Protein AF-A0A4P2VXR6-F1 (afdb_monomer)

Sequence (231 aa):
MQKPDPIEDTVQTVEFKMYIENSIKPVLLNVKKKKTSADVKVVSFPNHFLGSLAFRKNFVNPDECNNVKNTARLYKVNSSSGSRTGIKLMVRNANLRIDLNSYIKFADQDFEVDVKKFISKKLGISEFQIKYDNNFKLTDANIDITYKEQAISNLIDEKHEFDESLHDFKNIIMNTKGYTSVQNKFKDLVCDLYSGNAKLTMEFKGRYNEDDKDFIALVNFDNIKSINESN

Radius of gyration: 23.34 Å; Cα contacts (8 Å, |Δi|>4): 435; chains: 1; bounding box: 57×39×84 Å

Structure (mmCIF, N/CA/C/O backbone):
data_AF-A0A4P2VXR6-F1
#
_entry.id   AF-A0A4P2VXR6-F1
#
loop_
_atom_site.group_PDB
_atom_site.id
_atom_site.type_symbol
_atom_site.label_atom_id
_atom_site.label_alt_id
_atom_site.label_comp_id
_atom_site.label_asym_id
_atom_site.label_entity_id
_atom_site.label_seq_id
_atom_site.pdbx_PDB_ins_code
_atom_site.Cartn_x
_atom_site.Cartn_y
_atom_site.Cartn_z
_atom_site.occupancy
_atom_site.B_iso_or_equiv
_atom_site.auth_seq_id
_atom_site.auth_comp_id
_atom_site.auth_asym_id
_atom_site.auth_atom_id
_atom_site.pdbx_PDB_model_num
ATOM 1 N N . MET A 1 1 ? -36.165 -2.673 50.717 1.00 44.88 1 MET A N 1
ATOM 2 C CA . MET A 1 1 ? -35.076 -3.067 49.798 1.00 44.88 1 MET A CA 1
ATOM 3 C C . MET A 1 1 ? -35.323 -2.388 48.460 1.00 44.88 1 MET A C 1
ATOM 5 O O . MET A 1 1 ? -36.323 -2.691 47.823 1.00 44.88 1 MET A O 1
ATOM 9 N N . GLN A 1 2 ? -34.489 -1.413 48.087 1.00 44.91 2 GLN A N 1
ATOM 10 C CA . GLN A 1 2 ? -34.497 -0.817 46.746 1.00 44.91 2 GLN A CA 1
ATOM 11 C C . GLN A 1 2 ? -34.084 -1.898 45.739 1.00 44.91 2 GLN A C 1
ATOM 13 O O . GLN A 1 2 ? -33.098 -2.599 45.969 1.00 44.91 2 GLN A O 1
ATOM 18 N N . LYS A 1 3 ? -34.854 -2.067 44.656 1.00 42.03 3 LYS A N 1
ATOM 19 C CA . LYS A 1 3 ? -34.422 -2.883 43.514 1.00 42.03 3 LYS A CA 1
ATOM 20 C C . LYS A 1 3 ? -33.121 -2.278 42.965 1.00 42.03 3 LYS A C 1
ATOM 22 O O . LYS A 1 3 ? -33.047 -1.053 42.894 1.00 42.03 3 LYS A O 1
ATOM 27 N N . PRO A 1 4 ? -32.113 -3.084 42.595 1.00 45.28 4 PRO A N 1
ATOM 28 C CA . PRO A 1 4 ? -30.967 -2.556 41.870 1.00 45.28 4 PRO A CA 1
ATOM 29 C C . PRO A 1 4 ? -31.460 -1.916 40.567 1.00 45.28 4 PRO A C 1
ATOM 31 O O . PRO A 1 4 ? -32.299 -2.501 39.877 1.00 45.28 4 PRO A O 1
ATOM 34 N N . ASP A 1 5 ? -30.969 -0.710 40.272 1.00 49.12 5 ASP A N 1
ATOM 35 C CA . ASP A 1 5 ? -31.262 -0.010 39.021 1.00 49.12 5 ASP A CA 1
ATOM 36 C C . ASP A 1 5 ? -30.962 -0.923 37.821 1.00 49.12 5 ASP A C 1
ATOM 38 O O . ASP A 1 5 ? -29.971 -1.669 37.855 1.00 49.12 5 ASP A O 1
ATOM 42 N N . PRO A 1 6 ? -31.785 -0.884 36.757 1.00 49.00 6 PRO A N 1
ATOM 43 C CA . PRO A 1 6 ? -31.510 -1.659 35.565 1.00 49.00 6 PRO A CA 1
ATOM 44 C C . PRO A 1 6 ? -30.172 -1.199 34.986 1.00 49.00 6 PRO A C 1
ATOM 46 O O . PRO A 1 6 ? -29.958 -0.018 34.721 1.00 49.00 6 PRO A O 1
ATOM 49 N N . ILE A 1 7 ? -29.252 -2.145 34.816 1.00 52.38 7 ILE A N 1
ATOM 50 C CA . ILE A 1 7 ? -28.005 -1.916 34.095 1.00 52.38 7 ILE A CA 1
ATOM 51 C C . ILE A 1 7 ? -28.410 -1.650 32.644 1.00 52.38 7 ILE A C 1
ATOM 53 O O . ILE A 1 7 ? -28.822 -2.573 31.945 1.00 52.38 7 ILE A O 1
ATOM 57 N N . GLU A 1 8 ? -28.341 -0.396 32.199 1.00 51.31 8 GLU A N 1
ATOM 58 C CA . GLU A 1 8 ? -28.482 -0.070 30.780 1.00 51.31 8 GLU A CA 1
ATOM 59 C C . GLU A 1 8 ? -27.257 -0.601 30.028 1.00 51.31 8 GLU A C 1
ATOM 61 O O . GLU A 1 8 ? -26.272 0.104 29.807 1.00 51.31 8 GLU A O 1
ATOM 66 N N . ASP A 1 9 ? -27.328 -1.872 29.634 1.00 55.97 9 ASP A N 1
ATOM 67 C CA . ASP A 1 9 ? -26.501 -2.460 28.585 1.00 55.97 9 ASP A CA 1
ATOM 68 C C . ASP A 1 9 ? -26.897 -1.800 27.253 1.00 55.97 9 ASP A C 1
ATOM 70 O O . ASP A 1 9 ? -27.644 -2.348 26.442 1.00 55.97 9 ASP A O 1
ATOM 74 N N . THR A 1 10 ? -26.429 -0.574 27.034 1.00 68.62 10 THR A N 1
ATOM 75 C CA . THR A 1 10 ? -26.642 0.145 25.778 1.00 68.62 10 THR A CA 1
ATOM 76 C C . THR A 1 10 ? -25.516 -0.197 24.810 1.00 68.62 10 THR A C 1
ATOM 78 O O . THR A 1 10 ? -24.336 0.079 25.051 1.00 68.62 10 THR A O 1
ATOM 81 N N . VAL A 1 11 ? -25.886 -0.840 23.702 1.00 76.94 11 VAL A N 1
ATOM 82 C CA . VAL A 1 11 ? -25.001 -1.050 22.554 1.00 76.94 11 VAL A CA 1
ATOM 83 C C . VAL A 1 11 ? -25.199 0.118 21.600 1.00 76.94 11 VAL A C 1
ATOM 85 O O . VAL A 1 11 ? -26.311 0.362 21.137 1.00 76.94 11 VAL A O 1
ATOM 88 N N . GLN A 1 12 ? -24.119 0.834 21.301 1.00 84.19 12 GLN A N 1
ATOM 89 C CA . GLN A 1 12 ? -24.124 1.940 20.352 1.00 84.19 12 GLN A CA 1
ATOM 90 C C . GLN A 1 12 ? -23.069 1.709 19.271 1.00 84.19 12 GLN A C 1
ATOM 92 O O . GLN A 1 12 ? -21.920 1.382 19.572 1.00 84.19 12 GLN A O 1
ATOM 97 N N . THR A 1 13 ? -23.440 1.940 18.012 1.00 84.06 13 THR A N 1
ATOM 98 C CA . THR A 1 13 ? -22.472 2.043 16.918 1.00 84.06 13 THR A CA 1
ATOM 99 C C . THR A 1 13 ? -21.892 3.453 16.884 1.00 84.06 13 THR A C 1
ATOM 101 O O . THR A 1 13 ? -22.622 4.446 16.904 1.00 84.06 13 THR A O 1
ATOM 104 N N . VAL A 1 14 ? -20.567 3.551 16.856 1.00 85.25 14 VAL A N 1
ATOM 105 C CA . VAL A 1 14 ? -19.829 4.809 16.844 1.00 85.25 14 VAL A CA 1
ATOM 106 C C . VAL A 1 14 ? -18.891 4.852 15.646 1.00 85.25 14 VAL A C 1
ATOM 108 O O . VAL A 1 14 ? -18.136 3.917 15.396 1.00 85.25 14 VAL A O 1
ATOM 111 N N . GLU A 1 15 ? -18.899 5.982 14.948 1.00 85.94 15 GLU A N 1
ATOM 112 C CA . GLU A 1 15 ? -17.925 6.283 13.906 1.00 85.94 15 GLU A CA 1
ATOM 113 C C . GLU A 1 15 ? -16.591 6.714 14.523 1.00 85.94 15 GLU A C 1
ATOM 115 O O . GLU A 1 15 ? -16.509 7.720 15.233 1.00 85.94 15 GLU A O 1
ATOM 120 N N . PHE A 1 16 ? -15.540 5.958 14.222 1.00 82.25 16 PHE A N 1
ATOM 121 C CA . PHE A 1 16 ? -14.156 6.310 14.496 1.00 82.25 16 PHE A CA 1
ATOM 122 C C . PHE A 1 16 ? -13.495 6.751 13.193 1.00 82.25 16 PHE A C 1
ATOM 124 O O . PHE A 1 16 ? -13.266 5.960 12.275 1.00 82.25 16 PHE A O 1
ATOM 131 N N . LYS A 1 17 ? -13.202 8.045 13.088 1.00 72.38 17 LYS A N 1
ATOM 132 C CA . LYS A 1 17 ? -12.452 8.576 11.952 1.00 72.38 17 LYS A CA 1
ATOM 133 C C . LYS A 1 17 ? -10.977 8.300 12.197 1.00 72.38 17 LYS A C 1
ATOM 135 O O . LYS A 1 17 ? -10.347 8.998 12.988 1.00 72.38 17 LYS A O 1
ATOM 140 N N . MET A 1 18 ? -10.438 7.287 11.523 1.00 66.25 18 MET A N 1
ATOM 141 C CA . MET A 1 18 ? -8.989 7.167 11.407 1.00 66.25 18 MET A CA 1
ATOM 142 C C . MET A 1 18 ? -8.449 8.430 10.741 1.00 66.25 18 MET A C 1
ATOM 144 O O . MET A 1 18 ? -9.093 8.982 9.845 1.00 66.25 18 MET A O 1
ATOM 148 N N . TYR A 1 19 ? -7.258 8.865 11.145 1.00 58.19 19 TYR A N 1
ATOM 149 C CA . TYR A 1 19 ? -6.531 9.919 10.445 1.00 58.19 19 TYR A CA 1
ATOM 150 C C . TYR A 1 19 ? -5.935 9.357 9.141 1.00 58.19 19 TYR A C 1
ATOM 152 O O . TYR A 1 19 ? -4.725 9.278 8.964 1.00 58.19 19 TYR A O 1
ATOM 160 N N . ILE A 1 20 ? -6.805 8.883 8.249 1.00 57.72 20 ILE A N 1
ATOM 161 C CA . ILE A 1 20 ? -6.467 8.542 6.871 1.00 57.72 20 ILE A CA 1
ATOM 162 C C . ILE A 1 20 ? -6.821 9.785 6.074 1.00 57.72 20 ILE A C 1
ATOM 164 O O . ILE A 1 20 ? -8.001 10.085 5.871 1.00 57.72 20 ILE A O 1
ATOM 168 N N . GLU A 1 21 ? -5.793 10.531 5.681 1.00 50.72 21 GLU A N 1
ATOM 169 C CA . GLU A 1 21 ? -5.917 11.677 4.789 1.00 50.72 21 GLU A CA 1
ATOM 170 C C . GLU A 1 21 ? -6.708 11.199 3.552 1.00 50.72 21 GLU A C 1
ATOM 172 O O . GLU A 1 21 ? -6.212 10.397 2.764 1.00 50.72 21 GLU A O 1
ATOM 177 N N . ASN A 1 22 ? -7.971 11.630 3.423 1.00 52.56 22 ASN A N 1
ATOM 178 C CA . ASN A 1 22 ? -8.905 11.289 2.335 1.00 52.56 22 ASN A CA 1
ATOM 179 C C . ASN A 1 22 ? -9.650 9.933 2.393 1.00 52.56 22 ASN A C 1
ATOM 181 O O . ASN A 1 22 ? -10.148 9.478 1.359 1.00 52.56 22 ASN A O 1
ATOM 185 N N . SER A 1 23 ? -9.822 9.293 3.558 1.00 63.06 23 SER A N 1
ATOM 186 C CA . SER A 1 23 ? -10.852 8.239 3.661 1.00 63.06 23 SER A CA 1
ATOM 187 C C . SER A 1 23 ? -12.256 8.852 3.617 1.00 63.06 23 SER A C 1
ATOM 189 O O . SER A 1 23 ? -12.609 9.685 4.451 1.00 63.06 23 SER A O 1
ATOM 191 N N . ILE A 1 24 ? -13.082 8.406 2.667 1.00 64.75 24 ILE A N 1
ATOM 192 C CA . ILE A 1 24 ? -14.471 8.876 2.506 1.00 64.75 24 ILE A CA 1
ATOM 193 C C . ILE A 1 24 ? -15.391 8.253 3.578 1.00 64.75 24 ILE A C 1
ATOM 195 O O . ILE A 1 24 ? -16.460 8.786 3.869 1.00 64.75 24 ILE A O 1
ATOM 199 N N . LYS A 1 25 ? -14.979 7.136 4.197 1.00 74.75 25 LYS A N 1
ATOM 200 C CA . LYS A 1 25 ? -15.762 6.401 5.205 1.00 74.75 25 LYS A CA 1
ATOM 201 C C . LYS A 1 25 ? -14.993 6.263 6.530 1.00 74.75 25 LYS A C 1
ATOM 203 O O . LYS A 1 25 ? -13.769 6.129 6.501 1.00 74.75 25 LYS A O 1
ATOM 208 N N . PRO A 1 26 ? -15.668 6.290 7.692 1.00 80.75 26 PRO A N 1
ATOM 209 C CA . PRO A 1 26 ? -15.040 6.012 8.982 1.00 80.75 26 PRO A CA 1
ATOM 210 C C . PRO A 1 26 ? -14.884 4.502 9.225 1.00 80.75 26 PRO A C 1
ATOM 212 O O . PRO A 1 26 ? -15.502 3.678 8.549 1.00 80.75 26 PRO A O 1
ATOM 215 N N . VAL A 1 27 ? -14.098 4.141 10.239 1.00 84.31 27 VAL A N 1
ATOM 216 C CA . VAL A 1 27 ? -14.199 2.824 10.882 1.00 84.31 27 VAL A CA 1
ATOM 217 C C . VAL A 1 27 ? -15.464 2.815 11.734 1.00 84.31 27 VAL A C 1
ATOM 219 O O . VAL A 1 27 ? -15.727 3.767 12.471 1.00 84.31 27 VAL A O 1
ATOM 222 N N . LEU A 1 28 ? -16.241 1.738 11.662 1.00 86.94 28 LEU A N 1
ATOM 223 C CA . LEU A 1 28 ? -17.409 1.557 12.517 1.00 86.94 28 LEU A CA 1
ATOM 224 C C . LEU A 1 28 ? -17.045 0.678 13.707 1.00 86.94 28 LEU A C 1
ATOM 226 O O . LEU A 1 28 ? -16.531 -0.429 13.544 1.00 86.94 28 LEU A O 1
ATOM 230 N N . LEU A 1 29 ? -17.334 1.177 14.905 1.00 88.56 29 LEU A N 1
ATOM 231 C CA . LEU A 1 29 ? -17.131 0.476 16.165 1.00 88.56 29 LEU A CA 1
ATOM 232 C C . LEU A 1 29 ? -18.483 0.174 16.801 1.00 88.56 29 LEU A C 1
ATOM 234 O O . LEU A 1 29 ? -19.342 1.048 16.861 1.00 88.56 29 LEU A O 1
ATOM 238 N N . ASN A 1 30 ? -18.650 -1.022 17.350 1.00 89.88 30 ASN A N 1
ATOM 239 C CA . ASN A 1 30 ? -19.713 -1.306 18.303 1.00 89.88 30 ASN A CA 1
ATOM 240 C C . ASN A 1 30 ? -19.158 -1.151 19.711 1.00 89.88 30 ASN A C 1
ATOM 242 O O . ASN A 1 30 ? -18.150 -1.762 20.064 1.00 89.88 30 ASN A O 1
ATOM 246 N N . VAL A 1 31 ? -19.836 -0.333 20.507 1.00 91.25 31 VAL A N 1
ATOM 247 C CA . VAL A 1 31 ? -19.456 -0.010 21.876 1.00 91.25 31 VAL A CA 1
ATOM 248 C C . VAL A 1 31 ? -20.581 -0.464 22.790 1.00 91.25 31 VAL A C 1
ATOM 250 O O . VAL A 1 31 ? -21.687 0.072 22.737 1.00 91.25 31 VAL A O 1
ATOM 253 N N .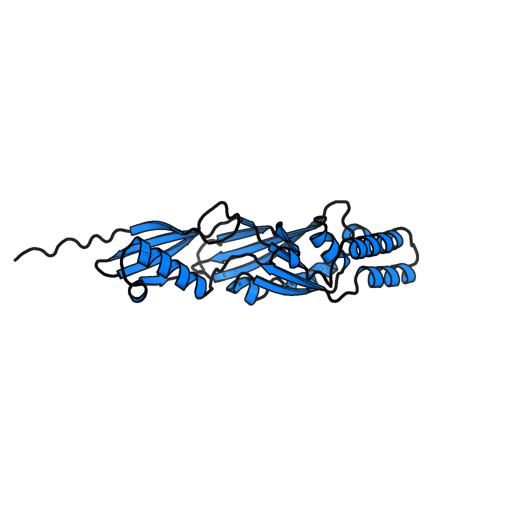 LYS A 1 32 ? -20.304 -1.462 23.629 1.00 92.50 32 LYS A N 1
ATOM 254 C CA . LYS A 1 32 ? -21.207 -1.890 24.696 1.00 92.50 32 LYS A CA 1
ATOM 255 C C . LYS A 1 32 ? -20.790 -1.189 25.981 1.00 92.50 32 LYS A C 1
ATOM 257 O O . LYS A 1 32 ? -19.787 -1.564 26.593 1.00 92.50 32 LYS A O 1
ATOM 262 N N . LYS A 1 33 ? -21.541 -0.162 26.382 1.00 88.50 33 LYS A N 1
ATOM 263 C CA . LYS A 1 33 ? -21.288 0.548 27.639 1.00 88.50 33 LYS A CA 1
ATOM 264 C C . LYS A 1 33 ? -21.796 -0.289 28.815 1.00 88.50 33 LYS A C 1
ATOM 266 O O . LYS A 1 33 ? -22.887 -0.843 28.766 1.00 88.50 33 LYS A O 1
ATOM 271 N N . LYS A 1 34 ? -20.996 -0.350 29.876 1.00 88.50 34 LYS A N 1
ATOM 272 C CA . LYS A 1 34 ? -21.341 -0.904 31.191 1.00 88.50 34 LYS A CA 1
ATOM 273 C C . LYS A 1 34 ? -21.236 0.209 32.235 1.00 88.50 34 LYS A C 1
ATOM 275 O O . LYS A 1 34 ? -20.764 1.307 31.947 1.00 88.50 34 LYS A O 1
ATOM 280 N N . LYS A 1 35 ? -21.611 -0.084 33.483 1.00 83.75 35 LYS A N 1
ATOM 281 C CA . LYS A 1 35 ? -21.612 0.899 34.583 1.00 83.75 35 LYS A CA 1
ATOM 282 C C . LYS A 1 35 ? -20.275 1.640 34.762 1.00 83.75 35 LYS A C 1
ATOM 284 O O . LYS A 1 35 ? -20.278 2.832 35.038 1.00 83.75 35 LYS A O 1
ATOM 289 N N . THR A 1 36 ? -19.148 0.943 34.613 1.00 87.06 36 THR A N 1
ATOM 290 C CA . THR A 1 36 ? -17.792 1.493 34.835 1.00 87.06 36 THR A CA 1
ATOM 291 C C . THR A 1 36 ? -16.782 1.065 33.770 1.00 87.06 36 THR A C 1
ATOM 293 O O . THR A 1 36 ? -15.581 1.205 33.962 1.00 87.06 36 THR A O 1
ATOM 296 N N . SER A 1 37 ? -17.245 0.479 32.669 1.00 91.88 37 SER A N 1
ATOM 297 C CA . SER A 1 37 ? -16.383 -0.069 31.620 1.00 91.88 37 SER A CA 1
ATOM 298 C C . SER A 1 37 ? -17.082 -0.031 30.268 1.00 91.88 37 SER A C 1
ATOM 300 O O . SER A 1 37 ? -18.276 0.262 30.183 1.00 91.88 37 SER A O 1
ATOM 302 N N . ALA A 1 38 ? -16.339 -0.325 29.207 1.00 93.25 38 ALA A N 1
ATOM 303 C CA . ALA A 1 38 ? -16.904 -0.534 27.885 1.00 93.25 38 ALA A CA 1
ATOM 304 C C . ALA A 1 38 ? -16.191 -1.685 27.178 1.00 93.25 38 ALA A C 1
ATOM 306 O O . ALA A 1 38 ? -14.978 -1.846 27.319 1.00 93.25 38 ALA A O 1
ATOM 307 N N . ASP A 1 39 ? -16.948 -2.451 26.398 1.00 92.19 39 ASP A N 1
ATOM 308 C CA . ASP A 1 39 ? -16.383 -3.389 25.433 1.00 92.19 39 ASP A CA 1
ATOM 309 C C . ASP A 1 39 ? -16.507 -2.774 24.035 1.00 92.19 39 ASP A C 1
ATOM 311 O O . ASP A 1 39 ? -17.574 -2.278 23.662 1.00 92.19 39 ASP A O 1
ATOM 315 N N . VAL A 1 40 ? -15.419 -2.792 23.269 1.00 90.50 40 VAL A N 1
ATOM 316 C CA . VAL A 1 40 ? -15.336 -2.207 21.930 1.00 90.50 40 VAL A CA 1
ATOM 317 C C . VAL A 1 40 ? -14.941 -3.286 20.936 1.00 90.50 40 VAL A C 1
ATOM 319 O O . VAL A 1 40 ? -13.952 -3.987 21.137 1.00 90.50 40 VAL A O 1
ATOM 322 N N . LYS A 1 41 ? -15.699 -3.380 19.844 1.00 89.19 41 LYS A N 1
ATOM 323 C CA . LYS A 1 41 ? -15.415 -4.266 18.715 1.00 89.19 41 LYS A CA 1
ATOM 324 C C . LYS A 1 41 ? -15.459 -3.478 17.413 1.00 89.19 41 LYS A C 1
ATOM 326 O O . LYS A 1 41 ? -16.354 -2.655 17.219 1.00 89.19 41 LYS A O 1
ATOM 331 N N . VAL A 1 42 ? -14.534 -3.760 16.502 1.00 85.69 42 VAL A N 1
ATOM 332 C CA . VAL A 1 42 ? -14.610 -3.229 15.135 1.00 85.69 42 VAL A CA 1
ATOM 333 C C . VAL A 1 42 ? -15.686 -3.986 14.356 1.00 85.69 42 VAL A C 1
ATOM 335 O O . VAL A 1 42 ? -15.716 -5.214 14.347 1.00 85.69 42 VAL A O 1
ATOM 338 N N . VAL A 1 43 ? -16.592 -3.241 13.728 1.00 81.56 43 VAL A N 1
ATOM 339 C CA . VAL A 1 43 ? -17.666 -3.776 12.880 1.00 81.56 43 VAL A CA 1
ATOM 340 C C . VAL A 1 43 ? -17.222 -3.809 11.427 1.00 81.56 43 VAL A C 1
ATOM 342 O O . VAL A 1 43 ? -17.439 -4.795 10.731 1.00 81.56 43 VAL A O 1
ATOM 345 N N . SER A 1 44 ? -16.606 -2.722 10.965 1.00 79.69 44 SER A N 1
ATOM 346 C CA . SER A 1 44 ? -16.130 -2.610 9.592 1.00 79.69 44 SER A CA 1
ATOM 347 C C . SER A 1 44 ? -15.054 -1.542 9.460 1.00 79.69 44 SER A C 1
ATOM 349 O O . SER A 1 44 ? -15.122 -0.495 10.111 1.00 79.69 44 SER A O 1
ATOM 351 N N . PHE A 1 45 ? -14.124 -1.768 8.537 1.00 82.88 45 PHE A N 1
ATOM 352 C CA . PHE A 1 45 ? -13.172 -0.764 8.071 1.00 82.88 45 PHE A CA 1
ATOM 353 C C . PHE A 1 45 ? -13.700 -0.049 6.811 1.00 82.88 45 PHE A C 1
ATOM 355 O O . PHE A 1 45 ? -14.636 -0.534 6.164 1.00 82.88 45 PHE A O 1
ATOM 362 N N . PRO A 1 46 ? -13.112 1.096 6.424 1.00 83.50 46 PRO A N 1
ATOM 363 C CA . PRO A 1 46 ? -13.344 1.694 5.114 1.00 83.50 46 PRO A CA 1
ATOM 364 C C . PRO A 1 46 ? -12.944 0.727 3.997 1.00 83.50 46 PRO A C 1
ATOM 366 O O . PRO A 1 46 ? -11.857 0.156 4.019 1.00 83.50 46 PRO A O 1
ATOM 369 N N . ASN A 1 47 ? -13.814 0.556 3.002 1.00 86.31 47 ASN A N 1
ATOM 370 C CA . ASN A 1 47 ? -13.560 -0.349 1.880 1.00 86.31 47 ASN A CA 1
ATOM 371 C C . ASN A 1 47 ? -12.769 0.301 0.730 1.00 86.31 47 ASN A C 1
ATOM 373 O O . ASN A 1 47 ? -12.297 -0.407 -0.152 1.00 86.31 47 ASN A O 1
ATOM 377 N N . HIS A 1 48 ? -12.618 1.630 0.738 1.00 84.44 48 HIS A N 1
ATOM 378 C CA . HIS A 1 48 ? -11.805 2.383 -0.220 1.00 84.44 48 HIS A CA 1
ATOM 379 C C . HIS A 1 48 ? -11.100 3.546 0.472 1.00 84.44 48 HIS A C 1
ATOM 381 O O . HIS A 1 48 ? -11.733 4.284 1.232 1.00 84.44 48 HIS A O 1
ATOM 387 N N . PHE A 1 49 ? -9.811 3.719 0.196 1.00 81.31 49 PHE A N 1
ATOM 388 C CA . PHE A 1 49 ? -8.987 4.766 0.797 1.00 81.31 49 PHE A CA 1
ATOM 389 C C . PHE A 1 49 ? -7.779 5.090 -0.088 1.00 81.31 49 PHE A C 1
ATOM 391 O O . PHE A 1 49 ? -7.383 4.305 -0.955 1.00 81.31 49 PHE A O 1
ATOM 398 N N . LEU A 1 50 ? -7.218 6.283 0.114 1.00 83.31 50 LEU A N 1
ATOM 399 C CA . LEU A 1 50 ? -6.025 6.733 -0.593 1.00 83.31 50 LEU A CA 1
ATOM 400 C C . LEU A 1 50 ? -4.782 6.421 0.237 1.00 83.31 50 LEU A C 1
ATOM 402 O O . LEU A 1 50 ? -4.663 6.848 1.384 1.00 83.31 50 LEU A O 1
ATOM 406 N N . GLY A 1 51 ? -3.862 5.679 -0.367 1.00 85.31 51 GLY A N 1
ATOM 407 C CA . GLY A 1 51 ? -2.507 5.508 0.133 1.00 85.31 51 GLY A CA 1
ATOM 408 C C . GLY A 1 51 ? -1.574 6.586 -0.414 1.00 85.31 51 GLY A C 1
ATOM 409 O O . GLY A 1 51 ? -1.930 7.363 -1.305 1.00 85.31 51 GLY A O 1
ATOM 410 N N . SER A 1 52 ? -0.344 6.606 0.089 1.00 87.19 52 SER A N 1
ATOM 411 C CA . SER A 1 52 ? 0.725 7.454 -0.435 1.00 87.19 52 SER A CA 1
ATOM 412 C C . SER A 1 52 ? 1.917 6.642 -0.914 1.00 87.19 52 SER A C 1
ATOM 414 O O . SER A 1 52 ? 2.314 5.669 -0.266 1.00 87.19 52 SER A O 1
ATOM 416 N N . LEU A 1 53 ? 2.531 7.120 -1.991 1.00 87.31 53 LEU A N 1
ATOM 417 C CA . LEU A 1 53 ? 3.859 6.722 -2.437 1.00 87.31 53 LEU A CA 1
ATOM 418 C C . LEU A 1 53 ? 4.837 7.843 -2.115 1.00 87.31 53 LEU A C 1
ATOM 420 O O . LEU A 1 53 ? 4.588 9.000 -2.454 1.00 87.31 53 LEU A O 1
ATOM 424 N N . ALA A 1 54 ? 5.959 7.493 -1.497 1.00 86.75 54 ALA A N 1
ATOM 425 C CA . ALA A 1 54 ? 7.063 8.412 -1.295 1.00 86.75 54 ALA A CA 1
ATOM 426 C C . ALA A 1 54 ? 8.325 7.902 -1.994 1.00 86.75 54 ALA A C 1
ATOM 428 O O . ALA A 1 54 ? 8.748 6.753 -1.837 1.00 86.75 54 ALA A O 1
ATOM 429 N N . PHE A 1 55 ? 8.928 8.805 -2.766 1.00 84.31 55 PHE A N 1
ATOM 430 C CA . PHE A 1 55 ? 10.172 8.581 -3.490 1.00 84.31 55 PHE A CA 1
ATOM 431 C C . PHE A 1 55 ? 11.254 9.480 -2.897 1.00 84.31 55 PHE A C 1
ATOM 433 O O . PHE A 1 55 ? 11.052 10.681 -2.685 1.00 84.31 55 PHE A O 1
ATOM 440 N N . ARG A 1 56 ? 12.431 8.917 -2.623 1.00 74.50 56 ARG A N 1
ATOM 441 C CA . ARG A 1 56 ? 13.558 9.703 -2.110 1.00 74.50 56 ARG A CA 1
ATOM 442 C C . ARG A 1 56 ? 14.125 10.580 -3.231 1.00 74.50 56 ARG A C 1
ATOM 444 O O . ARG A 1 56 ? 14.565 10.062 -4.248 1.00 74.50 56 ARG A O 1
ATOM 451 N N . LYS A 1 57 ? 14.152 11.905 -3.030 1.00 63.09 57 LYS A N 1
ATOM 452 C CA . LYS A 1 57 ? 14.503 12.914 -4.057 1.00 63.09 57 LYS A CA 1
ATOM 453 C C . LYS A 1 57 ? 15.868 12.697 -4.729 1.00 63.09 57 LYS A C 1
ATOM 455 O O . LYS A 1 57 ? 16.013 12.980 -5.910 1.00 63.09 57 LYS A O 1
ATOM 460 N N . ASN A 1 58 ? 16.845 12.149 -4.005 1.00 65.19 58 ASN A N 1
ATOM 461 C CA . ASN A 1 58 ? 18.173 11.840 -4.558 1.00 65.19 58 ASN A CA 1
ATOM 462 C C . ASN A 1 58 ? 18.188 10.600 -5.470 1.00 65.19 58 ASN A C 1
ATOM 464 O O . ASN A 1 58 ? 19.243 10.228 -5.967 1.00 65.19 58 ASN A O 1
ATOM 468 N N . PHE A 1 59 ? 17.046 9.931 -5.629 1.00 69.00 59 PHE A N 1
ATOM 469 C CA . PHE A 1 59 ? 16.924 8.667 -6.344 1.00 69.00 59 PHE A CA 1
ATOM 470 C C . PHE A 1 59 ? 15.951 8.753 -7.529 1.00 69.00 59 PHE A C 1
ATOM 472 O O . PHE A 1 59 ? 16.040 7.924 -8.429 1.00 69.00 59 PHE A O 1
ATOM 479 N N . VAL A 1 60 ? 15.010 9.708 -7.531 1.00 83.38 60 VAL A N 1
ATOM 480 C CA . VAL A 1 60 ? 14.019 9.861 -8.608 1.00 83.38 60 VAL A CA 1
ATOM 481 C C . VAL A 1 60 ? 13.726 11.339 -8.849 1.00 83.38 60 VAL A C 1
ATOM 483 O O . VAL A 1 60 ? 1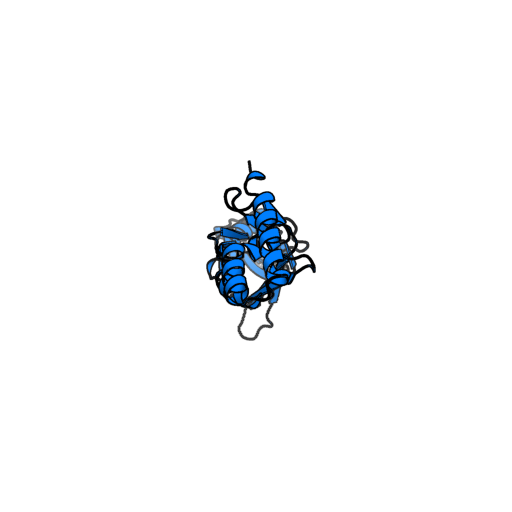3.276 12.043 -7.942 1.00 83.38 60 VAL A O 1
ATOM 486 N N . ASN A 1 61 ? 13.949 11.804 -10.078 1.00 85.56 61 ASN A N 1
ATOM 487 C CA . ASN A 1 61 ? 13.582 13.148 -10.527 1.00 85.56 61 ASN A CA 1
ATOM 488 C C . ASN A 1 61 ? 13.109 13.159 -12.002 1.00 85.56 61 ASN A C 1
ATOM 490 O O . ASN A 1 61 ? 13.305 12.171 -12.720 1.00 85.56 61 ASN A O 1
ATOM 494 N N . PRO A 1 62 ? 12.479 14.254 -12.478 1.00 86.56 62 PRO A N 1
ATOM 495 C CA . PRO A 1 62 ? 11.932 14.319 -13.835 1.00 86.56 62 PRO A CA 1
ATOM 496 C C . PRO A 1 62 ? 12.967 14.120 -14.950 1.00 86.56 62 PRO A C 1
ATOM 498 O O . PRO A 1 62 ? 12.675 13.435 -15.932 1.00 86.56 62 PRO A O 1
ATOM 501 N N . ASP A 1 63 ? 14.176 14.668 -14.806 1.00 89.06 63 ASP A N 1
ATOM 502 C CA . ASP A 1 63 ? 15.229 14.567 -15.825 1.00 89.06 63 ASP A CA 1
ATOM 503 C C . ASP A 1 63 ? 15.724 13.128 -15.972 1.00 89.06 63 ASP A C 1
ATOM 505 O O . ASP A 1 63 ? 15.868 12.610 -17.082 1.00 89.06 63 ASP A O 1
ATOM 509 N N . GLU A 1 64 ? 15.905 12.432 -14.851 1.00 88.38 64 GLU A N 1
ATOM 510 C CA . GLU A 1 64 ? 16.229 11.011 -14.841 1.00 88.38 64 GLU A CA 1
ATOM 511 C C . GLU A 1 64 ? 15.148 10.176 -15.521 1.00 88.38 64 GLU A C 1
ATOM 513 O O . GLU A 1 64 ? 15.472 9.302 -16.328 1.00 88.38 64 GLU A O 1
ATOM 518 N N . CYS A 1 65 ? 13.875 10.450 -15.243 1.00 90.81 65 CYS A N 1
ATOM 519 C CA . CYS A 1 65 ? 12.776 9.723 -15.869 1.00 90.81 65 CYS A CA 1
ATOM 520 C C . CYS A 1 65 ? 12.645 10.020 -17.368 1.00 90.81 65 CYS A C 1
ATOM 522 O O . CYS A 1 65 ? 12.361 9.113 -18.154 1.00 90.81 65 CYS A O 1
ATOM 524 N N . ASN A 1 66 ? 12.949 11.246 -17.798 1.00 91.94 66 ASN A N 1
ATOM 525 C CA . ASN A 1 66 ? 13.045 11.590 -19.215 1.00 91.94 66 ASN A CA 1
ATOM 526 C C . ASN A 1 66 ? 14.198 10.853 -19.909 1.00 91.94 66 ASN A C 1
ATOM 528 O O . ASN A 1 66 ? 14.015 10.332 -21.013 1.00 91.94 66 ASN A O 1
ATOM 532 N N . ASN A 1 67 ? 15.358 10.742 -19.259 1.00 91.81 67 ASN A N 1
ATOM 533 C CA . ASN A 1 67 ? 16.493 9.980 -19.783 1.00 91.81 67 ASN A CA 1
ATOM 534 C C . ASN A 1 67 ? 16.142 8.498 -19.955 1.00 91.81 67 ASN A C 1
ATOM 536 O O . ASN A 1 67 ? 16.376 7.931 -21.020 1.00 91.81 67 ASN A O 1
ATOM 540 N N . VAL A 1 68 ? 15.498 7.891 -18.955 1.00 93.00 68 VAL A N 1
ATOM 541 C CA . VAL A 1 68 ? 15.027 6.497 -19.024 1.00 93.00 68 VAL A CA 1
ATOM 542 C C . VAL A 1 68 ? 14.039 6.314 -20.174 1.00 93.00 68 VAL A C 1
ATOM 544 O O . VAL A 1 68 ? 14.178 5.379 -20.960 1.00 93.00 68 VAL A O 1
ATOM 547 N N . LYS A 1 69 ? 13.084 7.237 -20.337 1.00 92.75 69 LYS A N 1
ATOM 548 C CA . LYS A 1 69 ? 12.121 7.220 -21.446 1.00 92.75 69 LYS A CA 1
ATOM 549 C C . LYS A 1 69 ? 12.806 7.302 -22.812 1.00 92.75 69 LYS A C 1
ATOM 551 O O . LYS A 1 69 ? 12.419 6.584 -23.733 1.00 92.75 69 LYS A O 1
ATOM 556 N N . ASN A 1 70 ? 13.813 8.160 -22.960 1.00 92.06 70 ASN A N 1
ATOM 557 C CA . ASN A 1 70 ? 14.563 8.296 -24.208 1.00 92.06 70 ASN A CA 1
ATOM 558 C C . ASN A 1 70 ? 15.351 7.023 -24.534 1.00 92.06 70 ASN A C 1
ATOM 560 O O . ASN A 1 70 ? 15.282 6.544 -25.664 1.00 92.06 70 ASN A O 1
ATOM 564 N N . THR A 1 71 ? 16.003 6.419 -23.542 1.00 92.19 71 THR A N 1
ATOM 565 C CA . THR A 1 71 ? 16.674 5.124 -23.703 1.00 92.19 71 THR A CA 1
ATOM 566 C C . THR A 1 71 ? 15.675 4.017 -24.049 1.00 92.19 71 THR A C 1
ATOM 568 O O . THR A 1 71 ? 15.913 3.232 -24.962 1.00 92.19 71 THR A O 1
ATOM 571 N N . ALA A 1 72 ? 14.503 3.990 -23.411 1.00 92.00 72 ALA A N 1
ATOM 572 C CA . ALA A 1 72 ? 13.459 3.006 -23.694 1.00 92.00 72 ALA A CA 1
ATOM 573 C C . ALA A 1 72 ? 12.879 3.130 -25.113 1.00 92.00 72 ALA A C 1
ATOM 575 O O . ALA A 1 72 ? 12.511 2.127 -25.718 1.00 92.00 72 ALA A O 1
ATOM 576 N N . ARG A 1 73 ? 12.851 4.328 -25.711 1.00 91.06 73 ARG A N 1
ATOM 577 C CA . ARG A 1 73 ? 12.472 4.490 -27.129 1.00 91.06 73 ARG A CA 1
ATOM 578 C C . ARG A 1 73 ? 13.435 3.771 -28.072 1.00 91.06 73 ARG A C 1
ATOM 580 O O . ARG A 1 73 ? 12.985 3.231 -29.081 1.00 91.06 73 ARG A O 1
ATOM 587 N N . LEU A 1 74 ? 14.722 3.701 -27.720 1.00 89.25 74 LEU A N 1
ATOM 588 C CA . LEU A 1 74 ? 15.713 2.942 -28.487 1.00 89.25 74 LEU A CA 1
ATOM 589 C C . LEU A 1 74 ? 15.397 1.440 -28.487 1.00 89.25 74 LEU A C 1
ATOM 591 O O . LEU A 1 74 ? 15.726 0.752 -29.448 1.00 89.25 74 LEU A O 1
ATOM 595 N N . TYR A 1 75 ? 14.723 0.926 -27.457 1.00 86.19 75 TYR A N 1
ATOM 596 C CA . TYR A 1 75 ? 14.356 -0.487 -27.371 1.00 86.19 75 TYR A CA 1
ATOM 597 C C . TYR A 1 75 ? 13.368 -0.902 -28.474 1.00 86.19 75 TYR A C 1
ATOM 599 O O . TYR A 1 75 ? 13.523 -1.977 -29.047 1.00 86.19 75 TYR A O 1
ATOM 607 N N . LYS A 1 76 ? 12.393 -0.043 -28.820 1.00 78.62 76 LYS A N 1
ATOM 608 C CA . LYS A 1 76 ? 11.399 -0.332 -29.875 1.00 78.62 76 LYS A CA 1
ATOM 609 C C . LYS A 1 76 ? 11.973 -0.293 -31.289 1.00 78.62 76 LYS A C 1
ATOM 611 O O . LYS A 1 76 ? 11.485 -1.005 -32.159 1.00 78.62 76 LYS A O 1
ATOM 616 N N . VAL A 1 77 ? 12.958 0.571 -31.531 1.00 82.31 77 VAL A N 1
ATOM 617 C CA . VAL A 1 77 ? 13.526 0.781 -32.875 1.00 82.31 77 VAL A CA 1
ATOM 618 C C . VAL A 1 77 ? 14.697 -0.152 -33.180 1.00 82.31 77 VAL A C 1
ATOM 620 O O . VAL A 1 77 ? 15.044 -0.328 -34.344 1.00 82.31 77 VAL A O 1
ATOM 623 N N . ASN A 1 78 ? 15.301 -0.768 -32.161 1.00 76.12 78 ASN A N 1
ATOM 624 C CA . ASN A 1 78 ? 16.387 -1.725 -32.348 1.00 76.12 78 ASN A CA 1
ATOM 625 C C . ASN A 1 78 ? 15.853 -3.142 -32.583 1.00 76.12 78 ASN A C 1
ATOM 627 O O . ASN A 1 78 ? 15.154 -3.707 -31.748 1.00 76.12 78 ASN A O 1
ATOM 631 N N . SER A 1 79 ? 16.244 -3.748 -33.705 1.00 64.38 79 SER A N 1
ATOM 632 C CA . SER A 1 79 ? 15.855 -5.115 -34.083 1.00 64.38 79 SER A CA 1
ATOM 633 C C . SER A 1 79 ? 16.822 -6.196 -33.584 1.00 64.38 79 SER A C 1
ATOM 635 O O . SER A 1 79 ? 16.449 -7.364 -33.506 1.00 64.38 79 SER A O 1
ATOM 637 N N . SER A 1 80 ? 18.054 -5.827 -33.212 1.00 78.94 80 SER A N 1
ATOM 638 C CA . SER A 1 80 ? 19.061 -6.768 -32.705 1.00 78.94 80 SER A CA 1
ATOM 639 C C . SER A 1 80 ? 18.783 -7.165 -31.253 1.00 78.94 80 SER A C 1
ATOM 641 O O . SER A 1 80 ? 18.716 -6.310 -30.367 1.00 78.94 80 SER A O 1
ATOM 643 N N . SER A 1 81 ? 18.684 -8.472 -30.992 1.00 71.38 81 SER A N 1
ATOM 644 C CA . SER A 1 81 ? 18.417 -9.032 -29.660 1.00 71.38 81 SER A CA 1
ATOM 645 C C . SER A 1 81 ? 19.473 -8.634 -28.620 1.00 71.38 81 SER A C 1
ATOM 647 O O . SER A 1 81 ? 19.118 -8.226 -27.518 1.00 71.38 81 SER A O 1
ATOM 649 N N . GLY A 1 82 ? 20.763 -8.659 -28.976 1.00 72.50 82 GLY A N 1
ATOM 650 C CA . GLY A 1 82 ? 21.850 -8.248 -28.077 1.00 72.50 82 GLY A CA 1
ATOM 651 C C . GLY A 1 82 ? 21.795 -6.761 -27.704 1.00 72.50 82 GLY A C 1
ATOM 652 O O . GLY A 1 82 ? 22.009 -6.398 -26.547 1.00 72.50 82 GLY A O 1
ATOM 653 N N . SER A 1 83 ? 21.427 -5.903 -28.661 1.00 76.81 83 SER A N 1
ATOM 654 C CA . SER A 1 83 ? 21.215 -4.469 -28.419 1.00 76.81 83 SER A CA 1
ATOM 655 C C . SER A 1 83 ? 20.002 -4.226 -27.512 1.00 76.81 83 SER A C 1
ATOM 657 O O . SER A 1 83 ? 20.090 -3.447 -26.561 1.00 76.81 83 SER A O 1
ATOM 659 N N . ARG A 1 84 ? 18.899 -4.959 -27.726 1.00 83.69 84 ARG A N 1
ATOM 660 C CA . ARG A 1 84 ? 17.697 -4.885 -26.879 1.00 83.69 84 ARG A CA 1
ATOM 661 C C . ARG A 1 84 ? 17.981 -5.279 -25.430 1.00 83.69 84 ARG A C 1
ATOM 663 O O . ARG A 1 84 ? 17.516 -4.584 -24.530 1.00 83.69 84 ARG A O 1
ATOM 670 N N . THR A 1 85 ? 18.784 -6.316 -25.182 1.00 86.44 85 THR A N 1
ATOM 671 C CA . THR A 1 85 ? 19.191 -6.698 -23.816 1.00 86.44 85 THR A CA 1
ATOM 672 C C . THR A 1 85 ? 19.982 -5.588 -23.124 1.00 86.44 85 THR A C 1
ATOM 674 O O . THR A 1 85 ? 19.674 -5.237 -21.986 1.00 86.44 85 THR A O 1
ATOM 677 N N . GLY A 1 86 ? 20.958 -4.985 -23.812 1.00 86.44 86 GLY A N 1
ATOM 678 C CA . GLY A 1 86 ? 21.737 -3.870 -23.263 1.00 86.44 86 GLY A CA 1
ATOM 679 C C . GLY A 1 86 ? 20.868 -2.655 -22.926 1.00 86.44 86 GLY A C 1
ATOM 680 O O . GLY A 1 86 ? 20.971 -2.099 -21.834 1.00 86.44 86 GLY A O 1
ATOM 681 N N . ILE A 1 87 ? 19.947 -2.291 -23.821 1.00 88.69 87 ILE A N 1
ATOM 682 C CA . ILE A 1 87 ? 19.007 -1.184 -23.604 1.00 88.69 87 ILE A CA 1
ATOM 683 C C . ILE A 1 87 ? 18.059 -1.488 -22.437 1.00 88.69 87 ILE A C 1
ATOM 685 O O . ILE A 1 87 ? 17.854 -0.627 -21.585 1.00 88.69 87 ILE A O 1
ATOM 689 N N . LYS A 1 88 ? 17.526 -2.716 -22.347 1.00 90.88 88 LYS A N 1
ATOM 690 C CA . LYS A 1 88 ? 16.671 -3.155 -21.231 1.00 90.88 88 LYS A CA 1
ATOM 691 C C . LYS A 1 88 ? 17.383 -2.988 -19.889 1.00 90.88 88 LYS A C 1
ATOM 693 O O . LYS A 1 88 ? 16.804 -2.437 -18.958 1.00 90.88 88 LYS A O 1
ATOM 698 N N . LEU A 1 89 ? 18.654 -3.387 -19.807 1.00 89.38 89 LEU A N 1
ATOM 699 C CA . LEU A 1 89 ? 19.467 -3.201 -18.604 1.00 89.38 89 LEU A CA 1
ATOM 700 C C . LEU A 1 89 ? 19.665 -1.720 -18.262 1.00 89.38 89 LEU A C 1
ATOM 702 O O . LEU A 1 89 ? 19.521 -1.357 -17.101 1.00 89.38 89 LEU A O 1
ATOM 706 N N . MET A 1 90 ? 19.930 -0.854 -19.244 1.00 88.56 90 MET A N 1
ATOM 707 C CA . MET A 1 90 ? 20.075 0.593 -19.010 1.00 88.56 90 MET A CA 1
ATOM 708 C C . MET A 1 90 ? 18.773 1.264 -18.552 1.00 88.56 90 MET A C 1
ATOM 710 O O . MET A 1 90 ? 18.810 2.234 -17.798 1.00 88.56 90 MET A O 1
ATOM 714 N N . VAL A 1 91 ? 17.625 0.765 -19.017 1.00 90.12 91 VAL A N 1
ATOM 715 C CA . VAL A 1 91 ? 16.297 1.269 -18.638 1.00 90.12 91 VAL A CA 1
ATOM 716 C C . VAL A 1 91 ? 15.894 0.796 -17.245 1.00 90.12 91 VAL A C 1
ATOM 718 O O . VAL A 1 91 ? 15.255 1.551 -16.519 1.00 90.12 91 VAL A O 1
ATOM 721 N N . ARG A 1 92 ? 16.261 -0.433 -16.868 1.00 87.75 92 ARG A N 1
ATOM 722 C CA . ARG A 1 92 ? 15.797 -1.062 -15.627 1.00 87.75 92 ARG A CA 1
ATOM 723 C C . ARG A 1 92 ? 16.751 -0.866 -14.465 1.00 87.75 92 ARG A C 1
ATOM 725 O O . ARG A 1 92 ? 16.303 -0.409 -13.423 1.00 87.75 92 ARG A O 1
ATOM 732 N N . ASN A 1 93 ? 18.033 -1.176 -14.652 1.00 84.69 93 ASN A N 1
ATOM 733 C CA . ASN A 1 93 ? 18.993 -1.385 -13.573 1.00 84.69 93 ASN A CA 1
ATOM 734 C C . ASN A 1 93 ? 19.119 -0.165 -12.653 1.00 84.69 93 ASN A C 1
ATOM 736 O O . ASN A 1 93 ? 19.777 0.825 -12.982 1.00 84.69 93 ASN A O 1
ATOM 740 N N . ALA A 1 94 ? 18.500 -0.261 -11.482 1.00 80.94 94 ALA A N 1
ATOM 741 C CA . ALA A 1 94 ? 18.607 0.739 -10.442 1.00 80.94 94 ALA A CA 1
ATOM 742 C C . ALA A 1 94 ? 18.480 0.108 -9.056 1.00 80.94 94 ALA A C 1
ATOM 744 O O . ALA A 1 94 ? 18.176 -1.071 -8.909 1.00 80.94 94 ALA A O 1
ATOM 745 N N . ASN A 1 95 ? 18.733 0.916 -8.034 1.00 81.81 95 ASN A N 1
ATOM 746 C CA . ASN A 1 95 ? 18.485 0.556 -6.647 1.00 81.81 95 ASN A CA 1
ATOM 747 C C . ASN A 1 95 ? 17.666 1.679 -6.009 1.00 81.81 95 ASN A C 1
ATOM 749 O O . ASN A 1 95 ? 18.205 2.562 -5.339 1.00 81.81 95 ASN A O 1
ATOM 753 N N . LEU A 1 96 ? 16.372 1.709 -6.337 1.00 86.44 96 LEU A N 1
ATOM 754 C CA . LEU A 1 96 ? 15.470 2.794 -5.960 1.00 86.44 96 LEU A CA 1
ATOM 755 C C . LEU A 1 96 ? 14.553 2.330 -4.846 1.00 86.44 96 LEU A C 1
ATOM 757 O O . LEU A 1 96 ? 13.907 1.296 -4.949 1.00 86.44 96 LEU A O 1
ATOM 761 N N . ARG A 1 97 ? 14.474 3.111 -3.776 1.00 86.31 97 ARG A N 1
ATOM 762 C CA . ARG A 1 97 ? 13.595 2.811 -2.650 1.00 86.31 97 ARG A CA 1
ATOM 763 C C . ARG A 1 97 ? 12.238 3.472 -2.855 1.00 86.31 97 ARG A C 1
ATOM 765 O O . ARG A 1 97 ? 12.179 4.687 -3.049 1.00 86.31 97 ARG A O 1
ATOM 772 N N . ILE A 1 98 ? 11.180 2.674 -2.754 1.00 87.75 98 ILE A N 1
ATOM 773 C CA . ILE A 1 98 ? 9.793 3.140 -2.739 1.00 87.75 98 ILE A CA 1
ATOM 774 C C . ILE A 1 98 ? 9.245 2.901 -1.333 1.00 87.75 98 ILE A C 1
ATOM 776 O O . ILE A 1 98 ? 9.284 1.778 -0.824 1.00 87.75 98 ILE A O 1
ATOM 780 N N . ASP A 1 99 ? 8.756 3.966 -0.705 1.00 88.69 99 ASP A N 1
ATOM 781 C CA . ASP A 1 99 ? 8.051 3.898 0.570 1.00 88.69 99 ASP A CA 1
ATOM 782 C C . ASP A 1 99 ? 6.534 3.924 0.284 1.00 88.69 99 ASP A C 1
ATOM 784 O O . ASP A 1 99 ? 6.038 4.822 -0.400 1.00 88.69 99 ASP A O 1
ATOM 788 N N . LEU A 1 100 ? 5.798 2.924 0.777 1.00 89.06 100 LEU A N 1
ATOM 789 C CA . LEU A 1 100 ? 4.347 2.796 0.617 1.00 89.06 100 LEU A CA 1
ATOM 790 C C . LEU A 1 100 ? 3.682 2.996 1.972 1.00 89.06 100 LEU A C 1
ATOM 792 O O . LEU A 1 100 ? 4.105 2.400 2.963 1.00 89.06 100 LEU A O 1
ATOM 796 N N . ASN A 1 101 ? 2.600 3.766 2.001 1.00 89.06 101 ASN A N 1
ATOM 797 C CA . ASN A 1 101 ? 1.748 3.897 3.176 1.00 89.06 101 ASN A CA 1
ATOM 798 C C . ASN A 1 101 ? 0.282 3.741 2.762 1.00 89.06 101 ASN A C 1
ATOM 800 O O . ASN A 1 101 ? -0.252 4.585 2.048 1.00 89.06 101 ASN A O 1
ATOM 804 N N . SER A 1 102 ? -0.351 2.643 3.166 1.00 84.88 102 SER A N 1
ATOM 805 C CA . SER A 1 102 ? -1.787 2.411 3.005 1.00 84.88 102 SER A CA 1
ATOM 806 C C . SER A 1 102 ? -2.614 3.118 4.079 1.00 84.88 102 SER A C 1
ATOM 808 O O . SER A 1 102 ? -3.831 3.207 3.948 1.00 84.88 102 SER A O 1
ATOM 810 N N . TYR A 1 103 ? -1.963 3.593 5.147 1.00 80.38 103 TYR A N 1
ATOM 811 C CA . TYR A 1 103 ? -2.556 4.177 6.349 1.00 80.38 103 TYR A CA 1
ATOM 812 C C . TYR A 1 103 ? -3.495 3.245 7.129 1.00 80.38 103 TYR A C 1
ATOM 814 O O . TYR A 1 103 ? -4.031 3.654 8.162 1.00 80.38 103 TYR A O 1
ATOM 822 N N . ILE A 1 104 ? -3.679 1.992 6.691 1.00 77.06 104 ILE A N 1
ATOM 823 C CA . ILE A 1 104 ? -4.548 1.045 7.384 1.00 77.06 104 ILE A CA 1
ATOM 824 C C . ILE A 1 104 ? -3.768 0.114 8.289 1.00 77.06 104 ILE A C 1
ATOM 826 O O . ILE A 1 104 ? -2.892 -0.638 7.881 1.00 77.06 104 ILE A O 1
ATOM 830 N N . LYS A 1 105 ? -4.195 0.139 9.544 1.00 79.19 105 LYS A N 1
ATOM 831 C CA . LYS A 1 105 ? -3.619 -0.563 10.675 1.00 79.19 105 LYS A CA 1
ATOM 832 C C . LYS A 1 105 ? -4.600 -1.623 11.181 1.00 79.19 105 LYS A C 1
ATOM 834 O O . LYS A 1 105 ? -5.215 -1.458 12.228 1.00 79.19 105 LYS A O 1
ATOM 839 N N . PHE A 1 106 ? -4.793 -2.696 10.412 1.00 73.12 106 PHE A N 1
ATOM 840 C CA . PHE A 1 106 ? -5.796 -3.728 10.721 1.00 73.12 106 PHE A CA 1
ATOM 841 C C . PHE A 1 106 ? -5.543 -4.460 12.049 1.00 73.12 106 PHE A C 1
ATOM 843 O O . PHE A 1 106 ? -6.500 -4.864 12.705 1.00 73.12 106 PHE A O 1
ATOM 850 N N . ALA A 1 107 ? -4.276 -4.625 12.441 1.00 68.50 107 ALA A N 1
ATOM 851 C CA . ALA A 1 107 ? -3.853 -5.399 13.613 1.00 68.50 107 ALA A CA 1
ATOM 852 C C . ALA A 1 107 ? -2.745 -4.695 14.428 1.00 68.50 107 ALA A C 1
ATOM 854 O O . ALA A 1 107 ? -1.976 -5.340 15.138 1.00 68.50 107 ALA A O 1
ATOM 855 N N . ASP A 1 108 ? -2.631 -3.373 14.295 1.00 78.00 108 ASP A N 1
ATOM 856 C CA . ASP A 1 108 ? -1.594 -2.580 14.958 1.00 78.00 108 ASP A CA 1
ATOM 857 C C . ASP A 1 108 ? -1.983 -2.257 16.409 1.00 78.00 108 ASP A C 1
ATOM 859 O O . ASP A 1 108 ? -3.118 -1.858 16.679 1.00 78.00 108 ASP A O 1
ATOM 863 N N . GLN A 1 109 ? -1.041 -2.367 17.348 1.00 80.31 109 GLN A N 1
ATOM 864 C CA . GLN A 1 109 ? -1.301 -2.017 18.751 1.00 80.31 109 GLN A CA 1
ATOM 865 C C . GLN A 1 109 ? -1.621 -0.527 18.928 1.00 80.31 109 GLN A C 1
ATOM 867 O O . GLN A 1 109 ? -2.461 -0.182 19.760 1.00 80.31 109 GLN A O 1
ATOM 872 N N . ASP A 1 110 ? -1.027 0.359 18.121 1.00 81.81 110 ASP A N 1
ATOM 873 C CA . ASP A 1 110 ? -1.329 1.792 18.216 1.00 81.81 110 ASP A CA 1
ATOM 874 C C . ASP A 1 110 ? -2.782 2.080 17.817 1.00 81.81 110 ASP A C 1
ATOM 876 O O . ASP A 1 110 ? -3.410 2.973 18.380 1.00 81.81 110 ASP A O 1
ATOM 880 N N . PHE A 1 111 ? -3.356 1.292 16.900 1.00 84.44 111 PHE A N 1
ATOM 881 C CA . PHE A 1 111 ? -4.762 1.428 16.524 1.00 84.44 111 PHE A CA 1
ATOM 882 C C . PHE A 1 111 ? -5.700 1.105 17.695 1.00 84.44 111 PHE A C 1
ATOM 884 O O . PHE A 1 111 ? -6.652 1.846 17.941 1.00 84.44 111 PHE A O 1
ATOM 891 N N . GLU A 1 112 ? -5.411 0.051 18.466 1.00 87.88 112 GLU A N 1
ATOM 892 C CA . GLU A 1 112 ? -6.140 -0.240 19.707 1.00 87.88 112 GLU A CA 1
ATOM 893 C C . GLU A 1 112 ? -6.042 0.929 20.699 1.00 87.88 112 GLU A C 1
ATOM 895 O O . GLU A 1 112 ? -7.053 1.341 21.276 1.00 87.88 112 GLU A O 1
ATOM 900 N N . VAL A 1 113 ? -4.840 1.484 20.884 1.00 89.19 113 VAL A N 1
ATOM 901 C CA . VAL A 1 113 ? -4.607 2.627 21.778 1.00 89.19 113 VAL A CA 1
ATOM 902 C C . VAL A 1 113 ? -5.425 3.844 21.338 1.00 89.19 113 VAL A C 1
ATOM 904 O O . VAL A 1 113 ? -6.092 4.466 22.167 1.00 89.19 113 VAL A O 1
ATOM 907 N N . ASP A 1 114 ? -5.429 4.166 20.045 1.00 88.50 114 ASP A N 1
ATOM 908 C CA . ASP A 1 114 ? -6.171 5.305 19.498 1.00 88.50 114 ASP A CA 1
ATOM 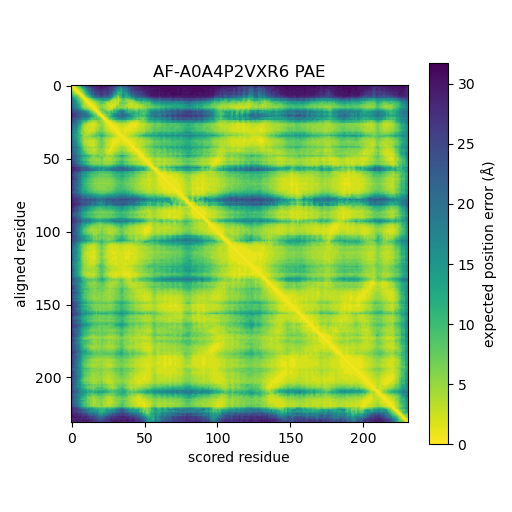909 C C . ASP A 1 114 ? -7.689 5.135 19.654 1.00 88.50 114 ASP A C 1
ATOM 911 O O . ASP A 1 114 ? -8.392 6.077 20.042 1.00 88.50 114 ASP A O 1
ATOM 915 N N . VAL A 1 115 ? -8.201 3.920 19.432 1.00 90.00 115 VAL A N 1
ATOM 916 C CA . VAL A 1 115 ? -9.614 3.598 19.665 1.00 90.00 115 VAL A CA 1
ATOM 917 C C . VAL A 1 115 ? -9.970 3.744 21.147 1.00 90.00 115 VAL A C 1
ATOM 919 O O . VAL A 1 115 ? -10.976 4.383 21.474 1.00 90.00 115 VAL A O 1
ATOM 922 N N . LYS A 1 116 ? -9.153 3.210 22.065 1.00 92.75 116 LYS A N 1
ATOM 923 C CA . LYS A 1 116 ? -9.401 3.324 23.513 1.00 92.75 116 LYS A CA 1
ATOM 924 C C . LYS A 1 116 ? -9.405 4.775 23.978 1.00 92.75 116 LYS A C 1
ATOM 926 O O . LYS A 1 116 ? -10.337 5.164 24.680 1.00 92.75 116 LYS A O 1
ATOM 931 N N . LYS A 1 117 ? -8.440 5.590 23.542 1.00 92.44 117 LYS A N 1
ATOM 932 C CA . LYS A 1 117 ? -8.395 7.039 23.817 1.00 92.44 117 LYS A CA 1
ATOM 933 C C . LYS A 1 117 ? -9.665 7.745 23.359 1.00 92.44 117 LYS A C 1
ATOM 935 O O . LYS A 1 117 ? -10.268 8.516 24.110 1.00 92.44 117 LYS A O 1
ATOM 940 N N . PHE A 1 118 ? -10.102 7.460 22.135 1.00 92.06 118 PHE A N 1
ATOM 941 C CA . PHE A 1 118 ? -11.315 8.043 21.574 1.00 92.06 118 PHE A CA 1
ATOM 942 C C . PHE A 1 118 ? -12.571 7.666 22.376 1.00 92.06 118 PHE A C 1
ATOM 944 O O . PHE A 1 118 ? -13.367 8.543 22.722 1.00 92.06 118 PHE A O 1
ATOM 951 N N . ILE A 1 119 ? -12.738 6.386 22.722 1.00 92.88 119 ILE A N 1
ATOM 952 C CA . ILE A 1 119 ? -13.898 5.910 23.490 1.00 92.88 119 ILE A CA 1
ATOM 953 C C . ILE A 1 119 ? -13.866 6.405 24.940 1.00 92.88 119 ILE A C 1
ATOM 955 O O . ILE A 1 119 ? -14.901 6.833 25.447 1.00 92.88 119 ILE A O 1
ATOM 959 N N . SER A 1 120 ? -12.694 6.423 25.577 1.00 93.50 120 SER A N 1
ATOM 960 C CA . SER A 1 120 ? -12.466 6.988 26.916 1.00 93.50 120 SER A CA 1
ATOM 961 C C . SER A 1 120 ? -12.973 8.424 26.993 1.00 93.50 120 SER A C 1
ATOM 963 O O . SER A 1 120 ? -13.853 8.737 27.800 1.00 93.50 120 SER A O 1
ATOM 965 N N . LYS A 1 121 ? -12.533 9.271 26.055 1.00 92.38 121 LYS A N 1
ATOM 966 C CA . LYS A 1 121 ? -12.988 10.660 25.950 1.00 92.38 121 LYS A CA 1
ATOM 967 C C . LYS A 1 121 ? -14.493 10.764 25.698 1.00 92.38 121 LYS A C 1
ATOM 969 O O . LYS A 1 121 ? -15.143 11.634 26.270 1.00 92.38 121 LYS A O 1
ATOM 974 N N . LYS A 1 122 ? -15.052 9.902 24.845 1.00 90.69 122 LYS A N 1
ATOM 975 C CA . LYS A 1 122 ? -16.476 9.938 24.482 1.00 90.69 122 LYS A CA 1
ATOM 976 C C . LYS A 1 122 ? -17.399 9.499 25.623 1.00 90.69 122 LYS A C 1
ATOM 978 O O . LYS A 1 122 ? -18.498 10.032 25.744 1.00 90.69 122 LYS A O 1
ATOM 983 N N . LEU A 1 123 ? -16.978 8.527 26.431 1.00 90.06 123 LEU A N 1
ATOM 984 C CA . LEU A 1 123 ? -17.793 7.940 27.499 1.00 90.06 123 LEU A CA 1
ATOM 985 C C . LEU A 1 123 ? -17.476 8.483 28.899 1.00 90.06 123 LEU A C 1
ATOM 987 O O . LEU A 1 123 ? -18.263 8.239 29.813 1.00 90.06 123 LEU A O 1
ATOM 991 N N . GLY A 1 124 ? -16.357 9.193 29.074 1.00 91.38 124 GLY A N 1
ATOM 992 C CA . GLY A 1 124 ? -15.912 9.704 30.373 1.00 91.38 124 GLY A CA 1
ATOM 993 C C . GLY A 1 124 ? -15.426 8.608 31.327 1.00 91.38 124 GLY A C 1
ATOM 994 O O . GLY A 1 124 ? -15.635 8.714 32.532 1.00 91.38 124 GLY A O 1
ATOM 995 N N . ILE A 1 125 ? -14.822 7.540 30.798 1.00 92.19 125 ILE A N 1
ATOM 996 C CA . ILE A 1 125 ? -14.289 6.402 31.571 1.00 92.19 125 ILE A CA 1
ATOM 997 C C . ILE A 1 125 ? -12.796 6.227 31.299 1.00 92.19 125 ILE A C 1
ATOM 999 O O . ILE A 1 125 ? -12.309 6.653 30.259 1.00 92.19 125 ILE A O 1
ATOM 1003 N N . SER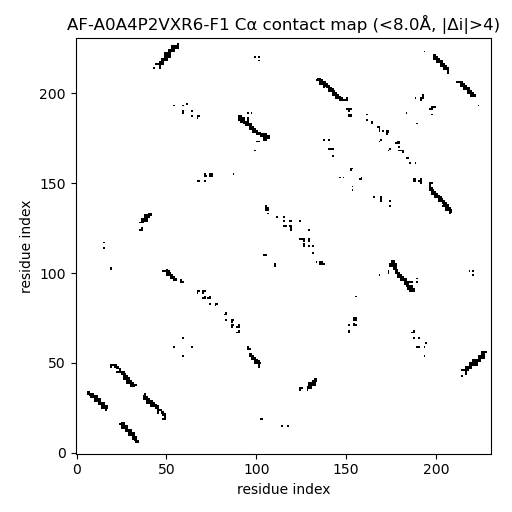 A 1 126 ? -12.067 5.578 32.207 1.00 93.38 126 SER A N 1
ATOM 1004 C CA . SER A 1 126 ? -10.627 5.354 32.031 1.00 93.38 126 SER A CA 1
ATOM 1005 C C . SER A 1 126 ? -10.328 4.407 30.859 1.00 93.38 126 SER A C 1
ATOM 1007 O O . SER A 1 126 ? -11.010 3.396 30.694 1.00 93.38 126 SER A O 1
ATOM 1009 N N . GLU A 1 127 ? -9.256 4.663 30.100 1.00 92.50 127 GLU A N 1
ATOM 1010 C CA . GLU A 1 127 ? -8.783 3.779 29.016 1.00 92.50 127 GLU A CA 1
ATOM 1011 C C . GLU A 1 127 ? -8.498 2.348 29.499 1.00 92.50 127 GLU A C 1
ATOM 1013 O O . GLU A 1 127 ? -8.738 1.387 28.771 1.00 92.50 127 GLU A O 1
ATOM 1018 N N . PHE A 1 128 ? -8.069 2.188 30.757 1.00 93.75 128 PHE A N 1
ATOM 1019 C CA . PHE A 1 128 ? -7.815 0.882 31.379 1.00 93.75 128 PHE A CA 1
ATOM 1020 C C . PHE A 1 128 ? -9.092 0.068 31.637 1.00 93.75 128 PHE A C 1
ATOM 1022 O O . PHE A 1 128 ? -9.028 -1.141 31.850 1.00 93.75 128 PHE A O 1
ATOM 1029 N N . GLN A 1 129 ? -10.258 0.717 31.623 1.00 94.31 129 GLN A N 1
ATOM 1030 C CA . GLN A 1 129 ? -11.567 0.081 31.794 1.00 94.31 129 GLN A CA 1
ATOM 1031 C C . GLN A 1 129 ? -12.217 -0.284 30.452 1.00 94.31 129 GLN A C 1
ATOM 1033 O O . GLN A 1 129 ? -13.347 -0.778 30.430 1.00 94.31 129 GLN A O 1
ATOM 1038 N N . ILE A 1 130 ? -11.524 -0.045 29.336 1.00 93.88 130 ILE A N 1
ATOM 1039 C CA . ILE A 1 130 ? -12.007 -0.345 27.992 1.00 93.88 130 ILE A CA 1
ATOM 1040 C C . ILE A 1 130 ? -11.352 -1.633 27.508 1.00 93.88 130 ILE A C 1
ATOM 1042 O O . ILE A 1 130 ? -10.132 -1.716 27.341 1.00 93.88 130 ILE A O 1
ATOM 1046 N N . LYS A 1 131 ? -12.181 -2.642 27.245 1.00 92.62 131 LYS A N 1
ATOM 1047 C CA . LYS A 1 131 ? -11.756 -3.867 26.568 1.00 92.62 131 LYS A CA 1
ATOM 1048 C C . LYS A 1 131 ? -11.929 -3.679 25.069 1.00 92.62 131 LYS A C 1
ATOM 1050 O O . LYS A 1 131 ? -13.002 -3.289 24.621 1.00 92.62 131 LYS A O 1
ATOM 1055 N N . TYR A 1 132 ? -10.875 -3.949 24.314 1.00 88.31 132 TYR A N 1
ATOM 1056 C CA . TYR A 1 132 ? -10.882 -3.884 22.860 1.00 88.31 132 TYR A CA 1
ATOM 1057 C C . TYR A 1 132 ? -10.683 -5.294 22.315 1.00 88.31 132 TYR A C 1
ATOM 1059 O O . TYR A 1 132 ? -9.716 -5.958 22.678 1.00 88.31 132 TYR A O 1
ATOM 1067 N N . ASP A 1 133 ? -11.627 -5.754 21.502 1.00 83.38 133 ASP A N 1
ATOM 1068 C CA . ASP A 1 133 ? -11.570 -7.060 20.856 1.00 83.38 133 ASP A CA 1
ATOM 1069 C C . ASP A 1 133 ? -11.487 -6.870 19.338 1.00 83.38 133 ASP A C 1
ATOM 1071 O O . ASP A 1 133 ? -12.447 -6.433 18.691 1.00 83.38 133 ASP A O 1
ATOM 1075 N N . ASN A 1 134 ? -10.320 -7.182 18.773 1.00 76.81 134 ASN A N 1
ATOM 1076 C CA . ASN A 1 134 ? -10.086 -7.154 17.337 1.00 76.81 134 ASN A CA 1
ATOM 1077 C C . ASN A 1 134 ? -9.504 -8.481 16.859 1.00 76.81 134 ASN A C 1
ATOM 1079 O O . ASN A 1 134 ? -8.295 -8.643 16.727 1.00 76.81 134 ASN A O 1
ATOM 1083 N N . ASN A 1 135 ? -10.403 -9.408 16.547 1.00 80.31 135 ASN A N 1
ATOM 1084 C CA . ASN A 1 135 ? -10.057 -10.693 15.941 1.00 80.31 135 ASN A CA 1
ATOM 1085 C C . ASN A 1 135 ? -9.891 -10.619 14.417 1.00 80.31 135 ASN A C 1
ATOM 1087 O O . ASN A 1 135 ? -9.828 -11.657 13.765 1.00 80.31 135 ASN A O 1
ATOM 1091 N N . PHE A 1 136 ? -9.854 -9.421 13.826 1.00 82.50 136 PHE A N 1
ATOM 1092 C CA . PHE A 1 136 ? -9.689 -9.290 12.385 1.00 82.50 136 PHE A CA 1
ATOM 1093 C C . PHE A 1 136 ? -8.326 -9.834 11.950 1.00 82.50 136 PHE A C 1
ATOM 1095 O O . PHE A 1 136 ? -7.282 -9.386 12.425 1.00 82.50 136 PHE A O 1
ATOM 1102 N N . LYS A 1 137 ? -8.336 -10.778 11.013 1.00 82.88 137 LYS A N 1
ATOM 1103 C CA . LYS A 1 137 ? -7.135 -11.346 10.403 1.00 82.88 137 LYS A CA 1
ATOM 1104 C C . LYS A 1 137 ? -7.124 -11.020 8.923 1.00 82.88 137 LYS A C 1
ATOM 1106 O O . LYS A 1 137 ? -8.097 -11.296 8.224 1.00 82.88 137 LYS A O 1
ATOM 1111 N N . LEU A 1 138 ? -6.004 -10.487 8.443 1.00 84.56 138 LEU A N 1
ATOM 1112 C CA . LEU A 1 138 ? -5.742 -10.423 7.012 1.00 84.56 138 LEU A CA 1
ATOM 1113 C C . LEU A 1 138 ? -5.453 -11.826 6.488 1.00 84.56 138 LEU A C 1
ATOM 1115 O O . LEU A 1 138 ? -4.640 -12.554 7.056 1.00 84.56 138 LEU A O 1
ATOM 1119 N N . THR A 1 139 ? -6.138 -12.191 5.417 1.00 84.06 139 THR A N 1
ATOM 1120 C CA . THR A 1 139 ? -6.031 -13.488 4.749 1.00 84.06 139 THR A CA 1
ATOM 1121 C C . THR A 1 139 ? -5.192 -13.385 3.488 1.00 84.06 139 THR A C 1
ATOM 1123 O O . THR A 1 139 ? -4.472 -14.325 3.166 1.00 84.06 139 THR A O 1
ATOM 1126 N N . ASP A 1 140 ? -5.264 -12.247 2.797 1.00 86.12 140 ASP A N 1
ATOM 1127 C CA . ASP A 1 140 ? -4.566 -12.022 1.539 1.00 86.12 140 ASP A CA 1
ATOM 1128 C C . ASP A 1 140 ? -4.351 -10.520 1.277 1.00 86.12 140 ASP A C 1
ATOM 1130 O O . ASP A 1 140 ? -5.075 -9.663 1.795 1.00 86.12 140 ASP A O 1
ATOM 1134 N N . ALA A 1 141 ? -3.354 -10.209 0.452 1.00 87.19 141 ALA A N 1
ATOM 1135 C CA . ALA A 1 141 ? -3.106 -8.880 -0.083 1.00 87.19 141 ALA A CA 1
ATOM 1136 C C . ALA A 1 141 ? -2.729 -8.994 -1.564 1.00 87.19 141 ALA A C 1
ATOM 1138 O O . ALA A 1 141 ? -1.710 -9.582 -1.929 1.00 87.19 141 ALA A O 1
ATOM 1139 N N . ASN A 1 142 ? -3.533 -8.394 -2.436 1.00 89.88 142 ASN A N 1
ATOM 1140 C CA . ASN A 1 142 ? -3.274 -8.352 -3.868 1.00 89.88 142 ASN A CA 1
ATOM 1141 C C . ASN A 1 142 ? -2.787 -6.980 -4.300 1.00 89.88 142 ASN A C 1
ATOM 1143 O O . ASN A 1 142 ? -3.130 -5.975 -3.694 1.00 89.88 142 ASN A O 1
ATOM 1147 N N . ILE A 1 143 ? -1.937 -6.953 -5.321 1.00 90.06 143 ILE A N 1
ATOM 1148 C CA . ILE A 1 143 ? -1.381 -5.728 -5.886 1.00 90.06 143 ILE A CA 1
ATOM 1149 C C . ILE A 1 143 ? -1.649 -5.775 -7.373 1.00 90.06 143 ILE A C 1
ATOM 1151 O O . ILE A 1 143 ? -1.453 -6.820 -7.990 1.00 90.06 143 ILE A O 1
ATOM 1155 N N . ASP A 1 144 ? -2.064 -4.640 -7.907 1.00 90.50 144 ASP A N 1
ATOM 1156 C CA . ASP A 1 144 ? -2.232 -4.426 -9.330 1.00 90.50 144 ASP A CA 1
ATOM 1157 C C . ASP A 1 144 ? -1.591 -3.099 -9.742 1.00 90.50 144 ASP A C 1
ATOM 1159 O O . ASP A 1 144 ? -1.508 -2.153 -8.947 1.00 90.50 144 ASP A O 1
ATOM 1163 N N . ILE A 1 145 ? -1.135 -3.038 -10.994 1.00 91.00 145 ILE A N 1
ATOM 1164 C CA . ILE A 1 145 ? -0.639 -1.809 -11.603 1.00 91.00 145 ILE A CA 1
ATOM 1165 C C . ILE A 1 145 ? -1.348 -1.568 -12.923 1.00 91.00 145 ILE A C 1
ATOM 1167 O O . ILE A 1 145 ? -1.183 -2.300 -13.899 1.00 91.00 145 ILE A O 1
ATOM 1171 N N . THR A 1 146 ? -2.056 -0.446 -12.983 1.00 92.06 146 THR A N 1
ATOM 1172 C CA . THR A 1 146 ? -2.660 0.030 -14.225 1.00 92.06 146 THR A CA 1
ATOM 1173 C C . THR A 1 146 ? -1.733 1.029 -14.904 1.00 92.06 146 THR A C 1
ATOM 1175 O O . THR A 1 146 ? -1.204 1.947 -14.276 1.00 92.06 146 THR A O 1
ATOM 1178 N N . TYR A 1 147 ? -1.522 0.853 -16.208 1.00 91.94 147 TYR A N 1
ATOM 1179 C CA . TYR A 1 147 ? -0.605 1.669 -17.005 1.00 91.94 147 TYR A CA 1
ATOM 1180 C C . TYR A 1 147 ? -1.381 2.527 -17.997 1.00 91.94 147 TYR A C 1
ATOM 1182 O O . TYR A 1 147 ? -2.247 2.029 -18.716 1.00 91.94 147 TYR A O 1
ATOM 1190 N N . LYS A 1 148 ? -1.023 3.808 -18.096 1.00 93.31 148 LYS A N 1
ATOM 1191 C CA . LYS A 1 148 ? -1.432 4.658 -19.218 1.00 93.31 148 LYS A CA 1
ATOM 1192 C C . LYS A 1 148 ? -0.672 4.248 -20.481 1.00 93.31 148 LYS A C 1
ATOM 1194 O O . LYS A 1 148 ? 0.405 3.657 -20.402 1.00 93.31 148 LYS A O 1
ATOM 1199 N N . GLU A 1 149 ? -1.196 4.606 -21.649 1.00 89.88 149 GLU A N 1
ATOM 1200 C CA . GLU A 1 149 ? -0.601 4.266 -22.951 1.00 89.88 149 GLU A CA 1
ATOM 1201 C C . GLU A 1 149 ? 0.863 4.729 -23.077 1.00 89.88 149 GLU A C 1
ATOM 1203 O O . GLU A 1 149 ? 1.717 4.004 -23.586 1.00 89.88 149 GLU A O 1
ATOM 1208 N N . GLN A 1 150 ? 1.184 5.901 -22.530 1.00 89.38 150 GLN A N 1
ATOM 1209 C CA . GLN A 1 150 ? 2.511 6.513 -22.598 1.00 89.38 150 GLN A CA 1
ATOM 1210 C C . GLN A 1 150 ? 3.534 6.000 -21.569 1.00 89.38 150 GLN A C 1
ATOM 1212 O O . GLN A 1 150 ? 4.624 6.575 -21.485 1.00 89.38 150 GLN A O 1
ATOM 1217 N N . ALA A 1 151 ? 3.193 4.991 -20.761 1.00 92.31 151 ALA A N 1
ATOM 1218 C CA . ALA A 1 151 ? 4.103 4.434 -19.765 1.00 92.31 151 ALA A CA 1
ATOM 1219 C C . ALA A 1 151 ? 5.391 3.899 -20.416 1.00 92.31 151 ALA A C 1
ATOM 1221 O O . ALA A 1 151 ? 5.353 3.237 -21.456 1.00 92.31 151 ALA A O 1
ATOM 1222 N N . ILE A 1 152 ? 6.538 4.164 -19.789 1.00 92.50 152 ILE A N 1
ATOM 1223 C CA . ILE A 1 152 ? 7.860 3.675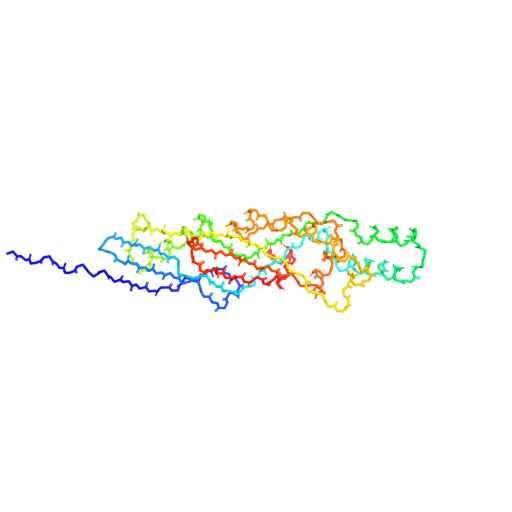 -20.205 1.00 92.50 152 ILE A CA 1
ATOM 1224 C C . ILE A 1 152 ? 7.847 2.147 -20.258 1.00 92.50 152 ILE A C 1
ATOM 1226 O O . ILE A 1 152 ? 8.369 1.554 -21.200 1.00 92.50 152 ILE A O 1
ATOM 1230 N N . SER A 1 153 ? 7.174 1.514 -19.301 1.00 91.81 153 SER A N 1
ATOM 1231 C CA . SER A 1 153 ? 7.020 0.063 -19.214 1.00 91.81 153 SER A CA 1
ATOM 1232 C C . SER A 1 153 ? 6.336 -0.550 -20.447 1.00 91.81 153 SER A C 1
ATOM 1234 O O . SER A 1 153 ? 6.631 -1.688 -20.805 1.00 91.81 153 SER A O 1
ATOM 1236 N N . ASN A 1 154 ? 5.480 0.202 -21.158 1.00 91.31 154 ASN A N 1
ATOM 1237 C CA . ASN A 1 154 ? 4.883 -0.235 -22.435 1.00 91.31 154 ASN A CA 1
ATOM 1238 C C . ASN A 1 154 ? 5.889 -0.212 -23.597 1.00 91.31 154 ASN A C 1
ATOM 1240 O O . ASN A 1 154 ? 5.601 -0.718 -24.683 1.00 91.31 154 ASN A O 1
ATOM 1244 N N . LEU A 1 155 ? 7.036 0.452 -23.426 1.00 89.00 155 LEU A N 1
ATOM 1245 C CA . LEU A 1 155 ? 8.081 0.486 -24.441 1.00 89.00 155 LEU A CA 1
ATOM 1246 C C . LEU A 1 155 ? 8.950 -0.765 -24.412 1.00 89.00 155 LEU A C 1
ATOM 1248 O O . LEU A 1 155 ? 9.365 -1.214 -25.477 1.00 89.00 155 LEU A O 1
ATOM 1252 N N . ILE A 1 156 ? 9.189 -1.308 -23.218 1.00 86.50 156 ILE A N 1
ATOM 1253 C CA . ILE A 1 156 ? 9.957 -2.541 -23.016 1.00 86.50 156 ILE A CA 1
ATOM 1254 C C . ILE A 1 156 ? 9.071 -3.785 -23.161 1.00 86.50 156 ILE A C 1
ATOM 1256 O O . ILE A 1 156 ? 9.553 -4.805 -23.637 1.00 86.50 156 ILE A O 1
ATOM 1260 N N . ASP A 1 157 ? 7.783 -3.672 -22.816 1.00 83.50 157 ASP A N 1
ATOM 1261 C CA . ASP A 1 157 ? 6.754 -4.712 -22.983 1.00 83.50 157 ASP A CA 1
ATOM 1262 C C . ASP A 1 157 ? 7.021 -6.022 -22.215 1.00 83.50 157 ASP A C 1
ATOM 1264 O O . ASP A 1 157 ? 6.596 -7.103 -22.602 1.00 83.50 157 ASP A O 1
ATOM 1268 N N . GLU A 1 158 ? 7.716 -5.926 -21.078 1.00 83.88 158 GLU A N 1
ATOM 1269 C CA . GLU A 1 158 ? 8.042 -7.071 -20.213 1.00 83.88 158 GLU A CA 1
ATOM 1270 C C . GLU A 1 158 ? 7.610 -6.801 -18.766 1.00 83.88 158 GLU A C 1
ATOM 1272 O O . GLU A 1 158 ? 8.414 -6.854 -17.835 1.00 83.88 158 GLU A O 1
ATOM 1277 N N . LYS A 1 159 ? 6.340 -6.416 -18.586 1.00 88.31 159 LYS A N 1
ATOM 1278 C CA . LYS A 1 159 ? 5.778 -5.984 -17.290 1.00 88.31 159 LYS A CA 1
ATOM 1279 C C . LYS A 1 159 ? 5.644 -7.106 -16.263 1.00 88.31 159 LYS A C 1
ATOM 1281 O O . LYS A 1 159 ? 5.669 -6.823 -15.076 1.00 88.31 159 LYS A O 1
ATOM 1286 N N . HIS A 1 160 ? 5.530 -8.354 -16.712 1.00 87.62 160 HIS A N 1
ATOM 1287 C CA . HIS A 1 160 ? 5.455 -9.526 -15.834 1.00 87.62 160 HIS A CA 1
ATOM 1288 C C . HIS A 1 160 ? 6.686 -9.646 -14.917 1.00 87.62 160 HIS A C 1
ATOM 1290 O O . HIS A 1 160 ? 6.593 -10.177 -13.819 1.00 87.62 160 HIS A O 1
ATOM 1296 N N . GLU A 1 161 ? 7.841 -9.100 -15.323 1.00 86.75 161 GLU A N 1
ATOM 1297 C CA . GLU A 1 161 ? 9.036 -9.057 -14.471 1.00 86.75 161 GLU A CA 1
ATOM 1298 C C . GLU A 1 161 ? 8.847 -8.173 -13.226 1.00 86.75 161 GLU A C 1
ATOM 1300 O O . GLU A 1 161 ? 9.564 -8.331 -12.237 1.00 86.75 161 GLU A O 1
ATOM 1305 N N . PHE A 1 162 ? 7.892 -7.237 -13.246 1.00 88.00 162 PHE A N 1
ATOM 1306 C CA . PHE A 1 162 ? 7.608 -6.397 -12.089 1.00 88.00 162 PHE A CA 1
ATOM 1307 C C . PHE A 1 162 ? 6.948 -7.180 -10.964 1.00 88.00 162 PHE A C 1
ATOM 1309 O O . PHE A 1 162 ? 7.223 -6.862 -9.812 1.00 88.00 162 PHE A O 1
ATOM 1316 N N . ASP A 1 163 ? 6.150 -8.208 -11.268 1.00 82.56 163 ASP A N 1
ATOM 1317 C CA . ASP A 1 163 ? 5.405 -8.988 -10.273 1.00 82.56 163 ASP A CA 1
ATOM 1318 C C . ASP A 1 163 ? 6.328 -9.551 -9.184 1.00 82.56 163 ASP A C 1
ATOM 1320 O O . ASP A 1 163 ? 5.988 -9.510 -8.000 1.00 82.56 163 ASP A O 1
ATOM 1324 N N . GLU A 1 164 ? 7.542 -9.971 -9.563 1.00 79.31 164 GLU A N 1
ATOM 1325 C CA . GLU A 1 164 ? 8.586 -10.390 -8.619 1.00 79.31 164 GLU A CA 1
ATOM 1326 C C . GLU A 1 164 ? 8.946 -9.275 -7.630 1.00 79.31 164 GLU A C 1
ATOM 1328 O O . GLU A 1 164 ? 9.033 -9.506 -6.429 1.00 79.31 164 GLU A O 1
ATOM 1333 N N . SER A 1 165 ? 9.124 -8.046 -8.120 1.00 79.69 165 SER A N 1
ATOM 1334 C CA . SER A 1 165 ? 9.454 -6.896 -7.275 1.00 79.69 165 SER A CA 1
ATOM 1335 C C . SER A 1 165 ? 8.255 -6.373 -6.485 1.00 79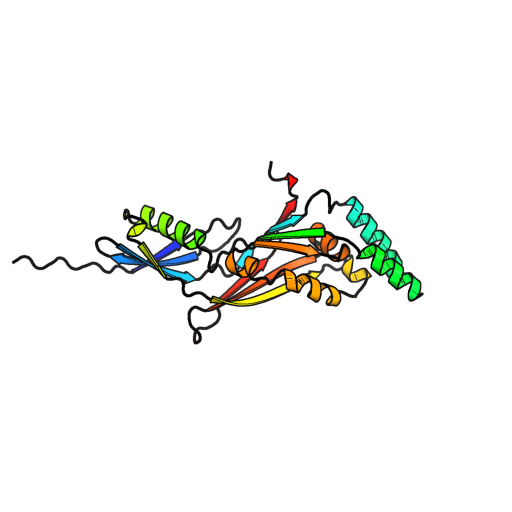.69 165 SER A C 1
ATOM 1337 O O . SER A 1 165 ? 8.449 -5.737 -5.451 1.00 79.69 165 SER A O 1
ATOM 1339 N N . LEU A 1 166 ? 7.029 -6.609 -6.956 1.00 82.44 166 LEU A N 1
ATOM 1340 C CA . LEU A 1 166 ? 5.805 -6.240 -6.246 1.00 82.44 166 LEU A CA 1
ATOM 1341 C C . LEU A 1 166 ? 5.487 -7.213 -5.110 1.00 82.44 166 LEU A C 1
ATOM 1343 O O . LEU A 1 166 ? 4.809 -6.821 -4.161 1.00 82.44 166 LEU A O 1
ATOM 1347 N N . HIS A 1 167 ? 5.990 -8.451 -5.158 1.00 83.12 167 HIS A N 1
ATOM 1348 C CA . HIS A 1 167 ? 5.822 -9.409 -4.065 1.00 83.12 167 HIS A CA 1
ATOM 1349 C C . HIS A 1 167 ? 6.337 -8.847 -2.733 1.00 83.12 167 HIS A C 1
ATOM 1351 O O . HIS A 1 167 ? 5.668 -8.968 -1.707 1.00 83.12 167 HIS A O 1
ATOM 1357 N N . ASP A 1 168 ? 7.455 -8.122 -2.768 1.00 84.81 168 ASP A N 1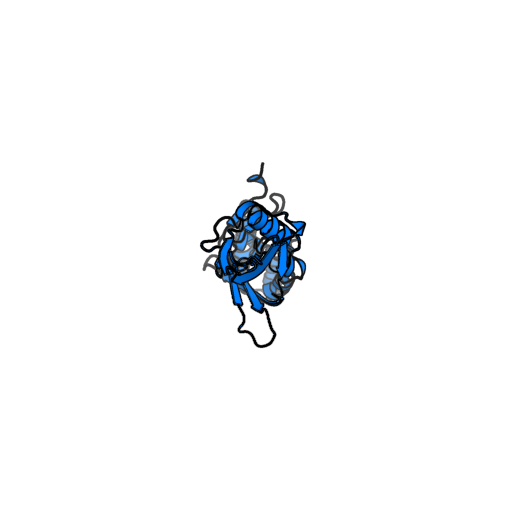
ATOM 1358 C CA . ASP A 1 168 ? 8.051 -7.505 -1.586 1.00 84.81 168 ASP A CA 1
ATOM 1359 C C . ASP A 1 168 ? 7.154 -6.443 -0.941 1.00 84.81 168 ASP A C 1
ATOM 1361 O O . ASP A 1 168 ? 7.269 -6.194 0.258 1.00 84.81 168 ASP A O 1
ATOM 1365 N N . PHE A 1 169 ? 6.231 -5.821 -1.682 1.00 85.94 169 PHE A N 1
ATOM 1366 C CA . PHE A 1 169 ? 5.261 -4.888 -1.102 1.00 85.94 169 PHE A CA 1
ATOM 1367 C C . PHE A 1 169 ? 4.196 -5.605 -0.253 1.00 85.94 169 PHE A C 1
ATOM 1369 O O . PHE A 1 169 ? 3.667 -5.008 0.686 1.00 85.94 169 PHE A O 1
ATOM 1376 N N . LYS A 1 170 ? 3.903 -6.883 -0.535 1.00 84.12 170 LYS A N 1
ATOM 1377 C CA . LYS A 1 170 ? 2.911 -7.720 0.169 1.00 84.12 170 LYS A CA 1
ATOM 1378 C C . LYS A 1 170 ? 3.494 -8.371 1.432 1.00 84.12 170 LYS A C 1
ATOM 1380 O O . LYS A 1 170 ? 3.293 -9.556 1.688 1.00 84.12 170 LYS A O 1
ATOM 1385 N N . ASN A 1 171 ? 4.257 -7.618 2.221 1.00 82.56 171 ASN A N 1
ATOM 1386 C CA . ASN A 1 171 ? 4.947 -8.159 3.393 1.00 82.56 171 ASN A CA 1
ATOM 1387 C C . ASN A 1 171 ? 4.173 -7.968 4.709 1.00 82.56 171 ASN A C 1
ATOM 1389 O O . ASN A 1 171 ? 3.229 -7.184 4.811 1.00 82.56 171 ASN A O 1
ATOM 1393 N N . ILE A 1 172 ? 4.624 -8.672 5.754 1.00 80.06 172 ILE A N 1
ATOM 1394 C CA . ILE A 1 172 ? 4.019 -8.641 7.096 1.00 80.06 172 ILE A CA 1
ATOM 1395 C C . ILE A 1 172 ? 3.939 -7.212 7.649 1.00 80.06 172 ILE A C 1
ATOM 1397 O O . ILE A 1 172 ? 2.967 -6.877 8.321 1.00 80.06 172 ILE A O 1
ATOM 1401 N N . ILE A 1 173 ? 4.922 -6.352 7.364 1.00 84.69 173 ILE A N 1
ATOM 1402 C CA . ILE A 1 173 ? 4.935 -4.972 7.867 1.00 84.69 173 ILE A CA 1
ATOM 1403 C C . ILE A 1 173 ? 3.807 -4.160 7.218 1.00 84.69 173 ILE A C 1
ATOM 1405 O O . ILE A 1 173 ? 3.067 -3.497 7.938 1.00 84.69 173 ILE A O 1
ATOM 1409 N N . MET A 1 174 ? 3.612 -4.273 5.898 1.00 87.94 174 MET A N 1
ATOM 1410 C CA . MET A 1 174 ? 2.476 -3.642 5.212 1.00 87.94 174 MET A CA 1
ATOM 1411 C C . MET A 1 174 ? 1.142 -4.143 5.779 1.00 87.94 174 MET A C 1
ATOM 1413 O O . MET A 1 174 ? 0.280 -3.340 6.122 1.00 87.94 174 MET A O 1
ATOM 1417 N N . ASN A 1 175 ? 1.002 -5.459 5.954 1.00 82.31 175 ASN A N 1
ATOM 1418 C CA . ASN A 1 175 ? -0.226 -6.076 6.461 1.00 82.31 175 ASN A CA 1
ATOM 1419 C C . ASN A 1 175 ? -0.548 -5.660 7.909 1.00 82.31 175 ASN A C 1
ATOM 1421 O O . ASN A 1 175 ? -1.708 -5.488 8.273 1.00 82.31 175 ASN A O 1
ATOM 1425 N N . THR A 1 176 ? 0.468 -5.487 8.754 1.00 78.19 176 THR A N 1
ATOM 1426 C CA . THR A 1 176 ? 0.267 -5.173 10.178 1.00 78.19 176 THR A CA 1
ATOM 1427 C C . THR A 1 176 ? 0.179 -3.674 10.442 1.00 78.19 176 THR A C 1
ATOM 1429 O O . THR A 1 176 ? -0.738 -3.227 11.129 1.00 78.19 176 THR A O 1
ATOM 1432 N N . LYS A 1 177 ? 1.108 -2.895 9.880 1.00 81.94 177 LYS A N 1
ATOM 1433 C CA . LYS A 1 177 ? 1.295 -1.473 10.196 1.00 81.94 177 LYS A CA 1
ATOM 1434 C C . LYS A 1 177 ? 0.752 -0.517 9.138 1.00 81.94 177 LYS A C 1
ATOM 1436 O O . LYS A 1 177 ? 0.738 0.690 9.373 1.00 81.94 177 LYS A O 1
ATOM 1441 N N . GLY A 1 178 ? 0.370 -1.026 7.969 1.00 84.94 178 GLY A N 1
ATOM 1442 C CA . GLY A 1 178 ? -0.094 -0.205 6.855 1.00 84.94 178 GLY A CA 1
ATOM 1443 C C . GLY A 1 178 ? 1.006 0.592 6.165 1.00 84.94 178 GLY A C 1
ATOM 1444 O O . GLY A 1 178 ? 0.707 1.512 5.413 1.00 84.94 178 GLY A O 1
ATOM 1445 N N . TYR A 1 179 ? 2.281 0.290 6.409 1.00 88.50 179 TYR A N 1
ATOM 1446 C CA . TYR A 1 179 ? 3.383 0.926 5.696 1.00 88.50 179 TYR A CA 1
ATOM 1447 C C . TYR A 1 179 ? 4.520 -0.054 5.446 1.00 88.50 179 TYR A C 1
ATOM 1449 O O . TYR A 1 179 ? 4.750 -0.979 6.223 1.00 88.50 179 TYR A O 1
ATOM 1457 N N . THR A 1 180 ? 5.259 0.152 4.362 1.00 90.69 180 THR A N 1
ATOM 1458 C CA . THR A 1 180 ? 6.468 -0.616 4.083 1.00 90.69 180 THR A CA 1
ATOM 1459 C C . THR A 1 180 ? 7.443 0.159 3.216 1.00 90.69 180 THR A C 1
ATOM 1461 O O . THR A 1 180 ? 7.123 1.216 2.673 1.00 90.69 180 THR A O 1
ATOM 1464 N N . SER A 1 181 ? 8.652 -0.370 3.104 1.00 89.44 181 SER A N 1
ATOM 1465 C CA . SER A 1 181 ? 9.685 0.180 2.249 1.00 89.44 181 SER A CA 1
ATOM 1466 C C . SER A 1 181 ? 10.432 -0.928 1.539 1.00 89.44 181 SER A C 1
ATOM 1468 O O . SER A 1 181 ? 10.909 -1.857 2.188 1.00 89.44 181 SER A O 1
ATOM 1470 N N . VAL A 1 182 ? 10.544 -0.813 0.221 1.00 88.38 182 VAL A N 1
ATOM 1471 C CA . VAL A 1 182 ? 11.123 -1.858 -0.624 1.00 88.38 182 VAL A CA 1
ATOM 1472 C C . VAL A 1 182 ? 12.109 -1.241 -1.606 1.00 88.38 182 VAL A C 1
ATOM 1474 O O . VAL A 1 182 ? 11.887 -0.153 -2.146 1.00 88.38 182 VAL A O 1
ATOM 1477 N N . GLN A 1 183 ? 13.22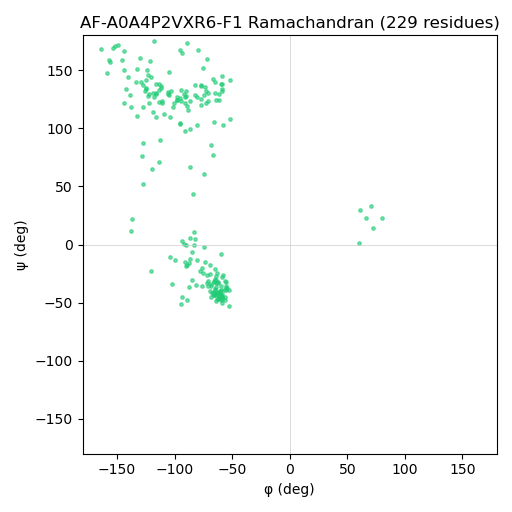4 -1.941 -1.811 1.00 86.81 183 GLN A N 1
ATOM 1478 C CA . GLN A 1 183 ? 14.161 -1.644 -2.888 1.00 86.81 183 GLN A CA 1
ATOM 1479 C C . GLN A 1 183 ? 13.629 -2.238 -4.189 1.00 86.81 183 GLN A C 1
ATOM 1481 O O . GLN A 1 183 ? 13.315 -3.419 -4.258 1.00 86.81 183 GLN A O 1
ATOM 1486 N N . ASN A 1 184 ? 13.539 -1.413 -5.222 1.00 86.69 184 ASN A N 1
ATOM 1487 C CA . ASN A 1 184 ? 13.033 -1.783 -6.526 1.00 86.69 184 ASN A CA 1
ATOM 1488 C C . ASN A 1 184 ? 14.148 -1.650 -7.571 1.00 86.69 184 ASN A C 1
ATOM 1490 O O . ASN A 1 184 ? 14.838 -0.625 -7.648 1.00 86.69 184 ASN A O 1
ATOM 1494 N N . LYS A 1 185 ? 14.308 -2.709 -8.371 1.00 86.88 185 LYS A N 1
ATOM 1495 C CA . LYS A 1 185 ? 15.328 -2.812 -9.422 1.00 86.88 185 LYS A CA 1
ATOM 1496 C C . LYS A 1 185 ? 14.873 -2.296 -10.788 1.00 86.88 185 LYS A C 1
ATOM 1498 O O . LYS A 1 185 ? 15.647 -2.388 -11.732 1.00 86.88 185 LYS A O 1
ATOM 1503 N N . PHE A 1 186 ? 13.634 -1.816 -10.908 1.00 90.88 186 PHE A N 1
ATOM 1504 C CA . PHE A 1 186 ? 12.985 -1.427 -12.159 1.00 90.88 186 PHE A CA 1
ATOM 1505 C C . PHE A 1 186 ? 12.753 0.086 -12.206 1.00 90.88 186 PHE A C 1
ATOM 1507 O O . PHE A 1 186 ? 11.729 0.608 -11.760 1.00 90.88 186 PHE A O 1
ATOM 1514 N N . LYS A 1 187 ? 13.733 0.822 -12.741 1.00 91.06 187 LYS A N 1
ATOM 1515 C CA . LYS A 1 187 ? 13.659 2.286 -12.859 1.00 91.06 187 LYS A CA 1
ATOM 1516 C C . LYS A 1 187 ? 12.541 2.769 -13.784 1.00 91.06 187 LYS A C 1
ATOM 1518 O O . LYS A 1 187 ? 11.980 3.831 -13.530 1.00 91.06 187 LYS A O 1
ATOM 1523 N N . ASP A 1 188 ? 12.186 1.999 -14.808 1.00 92.75 188 ASP A N 1
ATOM 1524 C CA . ASP A 1 188 ? 11.013 2.232 -15.658 1.00 92.75 188 ASP A CA 1
ATOM 1525 C C . ASP A 1 188 ? 9.712 2.238 -14.850 1.00 92.75 188 ASP A C 1
ATOM 1527 O O . ASP A 1 188 ? 8.967 3.216 -14.916 1.00 92.75 188 ASP A O 1
ATOM 1531 N N . LEU A 1 189 ? 9.485 1.213 -14.024 1.00 92.06 189 LEU A N 1
ATOM 1532 C CA . LEU A 1 189 ? 8.332 1.152 -13.126 1.00 92.06 189 LEU A CA 1
ATOM 1533 C C . LEU A 1 189 ? 8.313 2.337 -12.150 1.00 92.06 189 LEU A C 1
ATOM 1535 O O . LEU A 1 189 ? 7.286 3.000 -11.997 1.00 92.06 189 LEU A O 1
ATOM 1539 N N . VAL A 1 190 ? 9.445 2.626 -11.500 1.00 91.06 190 VAL A N 1
ATOM 1540 C CA . VAL A 1 190 ? 9.544 3.731 -10.532 1.00 91.06 190 VAL A CA 1
ATOM 1541 C C . VAL A 1 190 ? 9.221 5.069 -11.199 1.00 91.06 190 VAL A C 1
ATOM 1543 O O . VAL A 1 190 ? 8.463 5.862 -10.648 1.00 91.06 190 VAL A O 1
ATOM 1546 N N . CYS A 1 191 ? 9.748 5.309 -12.400 1.00 91.44 191 CYS A N 1
ATOM 1547 C CA . CYS A 1 191 ? 9.470 6.520 -13.162 1.00 91.44 191 CYS A CA 1
ATOM 1548 C C . CYS A 1 191 ? 8.026 6.603 -13.660 1.00 91.44 191 CYS A C 1
ATOM 1550 O O . CYS A 1 191 ? 7.461 7.700 -13.681 1.00 91.44 191 CYS A O 1
ATOM 1552 N N . ASP A 1 192 ? 7.416 5.477 -14.032 1.00 92.75 192 ASP A N 1
ATOM 1553 C CA . ASP A 1 192 ? 6.004 5.435 -14.400 1.00 92.75 192 ASP A CA 1
ATOM 1554 C C . ASP A 1 192 ? 5.099 5.763 -13.208 1.00 92.75 192 ASP A C 1
ATOM 1556 O O . ASP A 1 192 ? 4.180 6.568 -13.364 1.00 92.75 192 ASP A O 1
ATOM 1560 N N . LEU A 1 193 ? 5.385 5.218 -12.021 1.00 91.12 193 LEU A N 1
ATOM 1561 C CA . LEU A 1 193 ? 4.667 5.553 -10.787 1.00 91.12 193 LEU A CA 1
ATOM 1562 C C . LEU A 1 193 ? 4.884 7.022 -10.403 1.00 91.12 193 LEU A C 1
ATOM 1564 O O . LEU A 1 193 ? 3.918 7.745 -10.188 1.00 91.12 193 LEU A O 1
ATOM 1568 N N . TYR A 1 194 ? 6.135 7.491 -10.392 1.00 89.69 194 TYR A N 1
ATOM 1569 C CA . TYR A 1 194 ? 6.490 8.872 -10.048 1.00 89.69 194 TYR A CA 1
ATOM 1570 C C . TYR A 1 194 ? 5.853 9.909 -10.984 1.00 89.69 194 TYR A C 1
ATOM 1572 O O . TYR A 1 194 ? 5.385 10.950 -10.535 1.00 89.69 194 TYR A O 1
ATOM 1580 N N . SER A 1 195 ? 5.799 9.625 -12.288 1.00 88.75 195 SER A N 1
ATOM 1581 C CA . SER A 1 195 ? 5.215 10.542 -13.280 1.00 88.75 195 SER A CA 1
ATOM 1582 C C . SER A 1 195 ? 3.688 10.421 -13.387 1.00 88.75 195 SER A C 1
ATOM 1584 O O . SER A 1 195 ? 3.077 11.085 -14.225 1.00 88.75 195 SER A O 1
ATOM 1586 N N . GLY A 1 196 ? 3.061 9.523 -12.616 1.00 89.25 196 GLY A N 1
ATOM 1587 C CA . GLY A 1 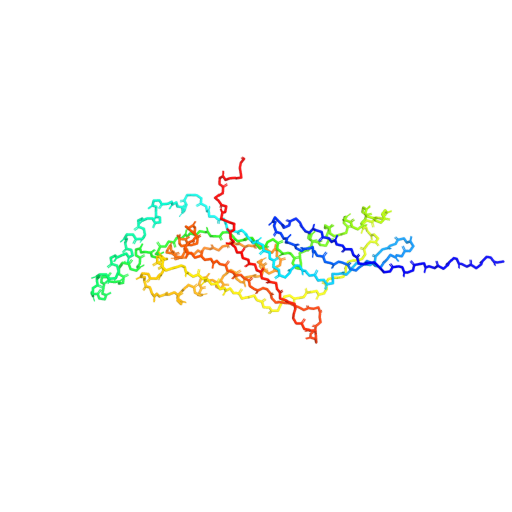196 ? 1.630 9.229 -12.710 1.00 89.25 196 GLY A CA 1
ATOM 1588 C C . GLY A 1 196 ? 1.212 8.563 -14.029 1.00 89.25 196 GLY A C 1
ATOM 1589 O O . GLY A 1 196 ? 0.053 8.685 -14.442 1.00 89.25 196 GLY A O 1
ATOM 1590 N N . ASN A 1 197 ? 2.137 7.898 -14.729 1.00 92.19 197 ASN A N 1
ATOM 1591 C CA . ASN A 1 197 ? 1.854 7.074 -15.912 1.00 92.19 197 ASN A CA 1
ATOM 1592 C C . ASN A 1 197 ? 1.505 5.625 -15.556 1.00 92.19 197 ASN A C 1
ATOM 1594 O O . ASN A 1 197 ? 0.929 4.928 -16.388 1.00 92.19 197 ASN A O 1
ATOM 1598 N N . ALA A 1 198 ? 1.796 5.200 -14.330 1.00 92.00 198 ALA A N 1
ATOM 1599 C CA . ALA A 1 198 ? 1.279 3.988 -13.721 1.00 92.00 198 ALA A CA 1
ATOM 1600 C C . ALA A 1 198 ? 0.578 4.328 -12.402 1.00 92.00 198 ALA A C 1
ATOM 1602 O O . ALA A 1 198 ? 0.948 5.291 -11.728 1.00 92.00 198 ALA A O 1
ATOM 1603 N N . LYS A 1 199 ? -0.429 3.537 -12.038 1.00 91.31 199 LYS A N 1
ATOM 1604 C CA . LYS A 1 199 ? -1.109 3.618 -10.746 1.00 91.31 199 LYS A CA 1
ATOM 1605 C C . LYS A 1 199 ? -1.028 2.278 -10.045 1.00 91.31 199 LYS A C 1
ATOM 1607 O O . LYS A 1 199 ? -1.403 1.266 -10.630 1.00 91.31 199 LYS A O 1
ATOM 1612 N N . LEU A 1 200 ? -0.557 2.307 -8.804 1.00 91.69 200 LEU A N 1
ATOM 1613 C CA . LEU A 1 200 ? -0.494 1.147 -7.929 1.00 91.69 200 LEU A CA 1
ATOM 1614 C C . LEU A 1 200 ? -1.777 1.072 -7.098 1.00 91.69 200 LEU A C 1
ATOM 1616 O O . LEU A 1 200 ? -2.150 2.042 -6.432 1.00 91.69 200 LEU A O 1
ATOM 1620 N N . THR A 1 201 ? -2.403 -0.097 -7.094 1.00 91.94 201 THR A N 1
ATOM 1621 C CA . THR A 1 201 ? -3.557 -0.402 -6.254 1.00 91.94 201 THR A CA 1
ATOM 1622 C C . THR A 1 201 ? -3.259 -1.647 -5.429 1.00 91.94 201 THR A C 1
ATOM 1624 O O . THR A 1 201 ? -2.621 -2.581 -5.911 1.00 91.94 201 THR A O 1
ATOM 1627 N N . MET A 1 202 ? -3.702 -1.663 -4.173 1.00 92.00 202 MET A N 1
ATOM 1628 C CA . MET A 1 202 ? -3.593 -2.829 -3.298 1.00 92.00 202 MET A CA 1
ATOM 1629 C C . MET A 1 202 ? -4.959 -3.195 -2.730 1.00 92.00 202 MET A C 1
ATOM 1631 O O . MET A 1 202 ? -5.687 -2.339 -2.240 1.00 92.00 202 MET A O 1
ATOM 1635 N N . GLU A 1 203 ? -5.305 -4.472 -2.791 1.00 91.88 203 GLU A N 1
ATOM 1636 C CA . GLU A 1 203 ? -6.536 -5.036 -2.253 1.00 91.88 203 GLU A CA 1
ATOM 1637 C C . GLU A 1 203 ? -6.201 -5.894 -1.033 1.00 91.88 203 GLU A C 1
ATOM 1639 O O . GLU A 1 203 ? -5.578 -6.944 -1.161 1.00 91.88 203 GLU A O 1
ATOM 1644 N N . PHE A 1 204 ? -6.623 -5.459 0.148 1.00 89.69 204 PHE A N 1
ATOM 1645 C CA . PHE A 1 204 ? -6.541 -6.226 1.383 1.00 89.69 204 PHE A CA 1
ATOM 1646 C C . PHE A 1 204 ? -7.804 -7.056 1.576 1.00 89.69 204 PHE A C 1
ATOM 1648 O O . PHE A 1 204 ? -8.917 -6.527 1.498 1.00 89.69 204 PHE A O 1
ATOM 1655 N N . LYS A 1 205 ? -7.628 -8.338 1.892 1.00 90.38 205 LYS A N 1
ATOM 1656 C CA . LYS A 1 205 ? -8.708 -9.244 2.285 1.00 90.38 205 LYS A CA 1
ATOM 1657 C C . LYS A 1 205 ? -8.497 -9.701 3.710 1.00 90.38 205 LYS A C 1
ATOM 1659 O O . LYS A 1 205 ? -7.378 -10.026 4.107 1.00 90.38 205 LYS A O 1
ATOM 1664 N N . GLY A 1 206 ? -9.572 -9.742 4.481 1.00 88.38 206 GLY A N 1
ATOM 1665 C CA . GLY A 1 206 ? -9.523 -10.295 5.825 1.00 88.38 206 GLY A CA 1
ATOM 1666 C C . GLY A 1 206 ? -10.891 -10.613 6.396 1.00 88.38 206 GLY A C 1
ATOM 1667 O O . GLY A 1 206 ? -11.916 -10.206 5.857 1.00 88.38 206 GLY A O 1
ATOM 1668 N N . ARG A 1 207 ? -10.908 -11.345 7.505 1.00 87.81 207 ARG A N 1
ATOM 1669 C CA . ARG A 1 207 ? -12.127 -11.830 8.162 1.00 87.81 207 ARG A CA 1
ATOM 1670 C C . ARG A 1 207 ? -11.958 -11.872 9.680 1.00 87.81 207 ARG A C 1
ATOM 1672 O O . ARG A 1 207 ? -10.832 -11.900 10.173 1.00 87.81 207 ARG A O 1
ATOM 1679 N N . TYR A 1 208 ? -13.065 -11.867 10.423 1.00 80.19 208 TYR A N 1
ATOM 1680 C CA . TYR A 1 208 ? -13.045 -11.978 11.890 1.00 80.19 208 TYR A CA 1
ATOM 1681 C C . TYR A 1 208 ? -13.062 -13.435 12.365 1.00 80.19 208 TYR A C 1
ATOM 1683 O O . TYR A 1 208 ? -12.393 -13.760 13.342 1.00 80.19 208 TYR A O 1
ATOM 1691 N N . ASN A 1 209 ? -13.791 -14.306 11.666 1.00 80.69 209 ASN A N 1
ATOM 1692 C CA . ASN A 1 209 ? -13.833 -15.750 11.902 1.00 80.69 209 ASN A CA 1
ATOM 1693 C C . ASN A 1 209 ? -13.604 -16.514 10.594 1.00 80.69 209 ASN A C 1
ATOM 1695 O O . ASN A 1 209 ? -13.794 -15.960 9.514 1.00 80.69 209 ASN A O 1
ATOM 1699 N N . GLU A 1 210 ? -13.212 -17.787 10.681 1.00 77.75 210 GLU A N 1
ATOM 1700 C CA . GLU A 1 210 ? -12.919 -18.613 9.498 1.00 77.75 210 GLU A CA 1
ATOM 1701 C C . GLU A 1 210 ? -14.118 -18.756 8.552 1.00 77.75 210 GLU A C 1
ATOM 1703 O O . GLU A 1 210 ? -13.918 -18.711 7.336 1.00 77.75 210 GLU A O 1
ATOM 1708 N N . ASP A 1 211 ? -15.327 -18.821 9.118 1.00 79.62 211 ASP A N 1
ATOM 1709 C CA . ASP A 1 211 ? -16.605 -18.967 8.408 1.00 79.62 211 ASP A CA 1
ATOM 1710 C C . ASP A 1 211 ? -17.206 -17.637 7.913 1.00 79.62 211 ASP A C 1
ATOM 1712 O O . ASP A 1 211 ? -18.221 -17.632 7.210 1.00 79.62 211 ASP A O 1
ATOM 1716 N N . ASP A 1 212 ? -16.616 -16.493 8.276 1.00 81.75 212 ASP A N 1
ATOM 1717 C CA . ASP A 1 212 ? -17.120 -15.189 7.846 1.00 81.75 212 ASP A CA 1
ATOM 1718 C C . ASP A 1 212 ? -16.765 -14.911 6.378 1.00 81.75 212 ASP A C 1
ATOM 1720 O O . ASP A 1 212 ? -15.730 -15.336 5.859 1.00 81.75 212 ASP A O 1
ATOM 1724 N N . LYS A 1 213 ? -17.603 -14.110 5.707 1.00 84.50 213 LYS A N 1
ATOM 1725 C CA . LYS A 1 213 ? -17.248 -13.543 4.400 1.00 84.50 213 LYS A CA 1
ATOM 1726 C C . LYS A 1 213 ? -16.060 -12.596 4.550 1.00 84.50 213 LYS A C 1
ATOM 1728 O O . LYS A 1 213 ? -16.036 -11.781 5.473 1.00 84.50 213 LYS A O 1
ATOM 1733 N N . ASP A 1 214 ? -15.137 -12.652 3.593 1.00 87.31 214 ASP A N 1
ATOM 1734 C CA . ASP A 1 214 ? -14.013 -11.721 3.553 1.00 87.31 214 ASP A CA 1
ATOM 1735 C C . ASP A 1 214 ? -14.519 -10.277 3.392 1.00 87.31 214 ASP A C 1
ATOM 1737 O O . ASP A 1 214 ? -15.311 -9.943 2.505 1.00 87.31 214 ASP A O 1
ATOM 1741 N N . PHE A 1 215 ? -14.017 -9.405 4.256 1.00 86.50 215 PHE A N 1
ATOM 1742 C CA . PHE A 1 215 ? -14.014 -7.971 4.055 1.00 86.50 215 PHE A CA 1
ATOM 1743 C C . PHE A 1 215 ? -12.911 -7.610 3.059 1.00 86.50 215 PHE A C 1
ATOM 1745 O O . PHE A 1 215 ? -11.785 -8.102 3.163 1.00 86.50 215 PHE A O 1
ATOM 1752 N N . ILE A 1 216 ? -13.236 -6.719 2.122 1.00 89.56 216 ILE A N 1
ATOM 1753 C CA . ILE A 1 216 ? -12.320 -6.259 1.081 1.00 89.56 216 ILE A CA 1
ATOM 1754 C C . ILE A 1 216 ? -12.093 -4.758 1.241 1.00 89.56 216 ILE A C 1
ATOM 1756 O O . ILE A 1 216 ? -13.043 -3.970 1.281 1.00 89.56 216 ILE A O 1
ATOM 1760 N N . ALA A 1 217 ? -10.822 -4.378 1.306 1.00 88.25 217 ALA A N 1
ATOM 1761 C CA . ALA A 1 217 ? -10.359 -3.005 1.406 1.00 88.25 217 ALA A CA 1
ATOM 1762 C C . ALA A 1 217 ? -9.430 -2.684 0.233 1.00 88.25 217 ALA A C 1
ATOM 1764 O O . ALA A 1 217 ? -8.394 -3.320 0.071 1.00 88.25 217 ALA A O 1
ATOM 1765 N N . LEU A 1 218 ? -9.780 -1.676 -0.561 1.00 89.88 218 LEU A N 1
ATOM 1766 C CA . LEU A 1 218 ? -8.999 -1.245 -1.715 1.00 89.88 218 LEU A CA 1
ATOM 1767 C C . LEU A 1 218 ? -8.249 0.060 -1.427 1.00 89.88 218 LEU A C 1
ATOM 1769 O O . LEU A 1 218 ? -8.850 1.065 -1.039 1.00 89.88 218 LEU A O 1
ATOM 1773 N N . VAL A 1 219 ? -6.950 0.054 -1.700 1.00 88.25 219 VAL A N 1
ATOM 1774 C CA . VAL A 1 219 ? -6.041 1.193 -1.559 1.00 88.25 219 VAL A CA 1
ATOM 1775 C C . VAL A 1 219 ? -5.613 1.646 -2.933 1.00 88.25 219 VAL A C 1
ATOM 1777 O O . VAL A 1 219 ? -4.980 0.878 -3.653 1.00 88.25 219 VAL A O 1
ATOM 1780 N N . ASN A 1 220 ? -5.870 2.902 -3.268 1.00 88.69 220 ASN A N 1
ATOM 1781 C CA . ASN A 1 220 ? -5.246 3.519 -4.433 1.00 88.69 220 ASN A CA 1
ATOM 1782 C C . ASN A 1 220 ? -4.089 4.393 -3.966 1.00 88.69 220 ASN A C 1
ATOM 1784 O O . ASN A 1 220 ? -4.282 5.322 -3.180 1.00 88.69 220 ASN A O 1
ATOM 1788 N N . PHE A 1 221 ? -2.882 4.112 -4.445 1.00 85.50 221 PHE A N 1
ATOM 1789 C CA . PHE A 1 221 ? -1.701 4.908 -4.129 1.00 85.50 221 PHE A CA 1
ATOM 1790 C C . PHE A 1 221 ? -1.579 6.080 -5.108 1.00 85.50 221 PHE A C 1
ATOM 1792 O O . PHE A 1 221 ? -0.677 6.134 -5.939 1.00 85.50 221 PHE A O 1
ATOM 1799 N N . ASP A 1 222 ? -2.531 7.008 -5.026 1.00 71.00 222 ASP A N 1
ATOM 1800 C CA . ASP A 1 222 ? -2.619 8.161 -5.931 1.00 71.00 222 ASP A CA 1
ATOM 1801 C C . ASP A 1 222 ? -1.867 9.398 -5.400 1.00 71.00 222 ASP A C 1
ATOM 1803 O O . ASP A 1 222 ? -1.618 10.336 -6.157 1.00 71.00 222 ASP A O 1
ATOM 1807 N N . ASN A 1 223 ? -1.496 9.425 -4.112 1.00 63.28 223 ASN A N 1
ATOM 1808 C CA . ASN A 1 223 ? -0.782 10.554 -3.513 1.00 63.28 223 ASN A CA 1
ATOM 1809 C C . ASN A 1 223 ? 0.738 10.358 -3.614 1.00 63.28 223 ASN A C 1
ATOM 1811 O O . ASN A 1 223 ? 1.341 9.648 -2.805 1.00 63.28 223 ASN A O 1
ATOM 1815 N N . ILE A 1 224 ? 1.353 10.975 -4.622 1.00 64.88 224 ILE A N 1
ATOM 1816 C CA . ILE A 1 224 ? 2.803 10.961 -4.829 1.00 64.88 224 ILE A CA 1
ATOM 1817 C C . ILE A 1 224 ? 3.408 12.102 -4.010 1.00 64.88 224 ILE A C 1
ATOM 1819 O O . ILE A 1 224 ? 3.398 13.251 -4.443 1.00 64.88 224 ILE A O 1
ATOM 1823 N N . LYS A 1 225 ? 3.948 11.792 -2.828 1.00 57.41 225 LYS A N 1
ATOM 1824 C CA . LYS A 1 225 ? 4.667 12.771 -2.004 1.00 57.41 225 LYS A CA 1
ATOM 1825 C C . LYS A 1 225 ? 6.142 12.752 -2.399 1.00 57.41 225 LYS A C 1
ATOM 1827 O O . LYS A 1 225 ? 6.828 11.736 -2.249 1.00 57.41 225 LYS A O 1
ATOM 1832 N N . SER A 1 226 ? 6.671 13.877 -2.880 1.00 51.19 226 SER A N 1
ATOM 1833 C CA . SER A 1 226 ? 8.124 14.063 -2.856 1.00 51.19 226 SER A CA 1
ATOM 1834 C C . SER A 1 226 ? 8.520 14.316 -1.398 1.00 51.19 226 SER A C 1
ATOM 1836 O O . SER A 1 226 ? 7.889 15.127 -0.725 1.00 51.19 226 SER A O 1
ATOM 1838 N N . ILE A 1 227 ? 9.541 13.630 -0.874 1.00 47.38 227 ILE A N 1
ATOM 1839 C CA . ILE A 1 227 ? 9.914 13.713 0.560 1.00 47.38 227 ILE A CA 1
ATOM 1840 C C . ILE A 1 227 ? 10.287 15.150 1.009 1.00 47.38 227 ILE A C 1
ATOM 1842 O O . ILE A 1 227 ? 10.386 15.423 2.198 1.00 47.38 227 ILE A O 1
ATOM 1846 N N . ASN A 1 228 ? 10.407 16.106 0.083 1.00 43.50 228 ASN A N 1
ATOM 1847 C CA . ASN A 1 228 ? 10.673 17.513 0.381 1.00 43.50 228 ASN A CA 1
ATOM 1848 C C . ASN A 1 228 ? 9.419 18.394 0.545 1.00 43.50 228 ASN A C 1
ATOM 1850 O O . ASN A 1 228 ? 9.575 19.582 0.801 1.00 43.50 228 ASN A O 1
ATOM 1854 N N . GLU A 1 229 ? 8.205 17.853 0.423 1.00 41.28 229 GLU A N 1
ATOM 1855 C CA . GLU A 1 229 ? 6.963 18.569 0.785 1.00 41.28 229 GLU A CA 1
ATOM 1856 C C . GLU A 1 229 ? 6.613 18.415 2.275 1.00 41.28 229 GLU A C 1
ATOM 1858 O O . GLU A 1 229 ? 5.558 18.840 2.734 1.00 41.28 229 GLU A O 1
ATOM 1863 N N . SER A 1 230 ? 7.499 17.784 3.046 1.00 34.31 230 SER A N 1
ATOM 1864 C CA . SER A 1 230 ? 7.394 17.624 4.495 1.00 34.31 230 SER A CA 1
ATOM 1865 C C . SER A 1 230 ? 8.599 18.273 5.172 1.00 34.31 230 SER A C 1
ATOM 1867 O O . SER A 1 230 ? 9.429 17.578 5.748 1.00 34.31 230 SER A O 1
ATOM 1869 N N . ASN A 1 231 ? 8.701 19.597 5.050 1.00 31.75 231 ASN A N 1
ATOM 1870 C CA . ASN A 1 231 ? 9.490 20.456 5.935 1.00 31.75 231 ASN A CA 1
ATOM 1871 C C . ASN A 1 231 ? 8.635 21.652 6.342 1.00 31.75 231 ASN A C 1
ATOM 1873 O O . ASN A 1 231 ? 8.188 22.371 5.420 1.00 31.75 231 ASN A O 1
#

Foldseek 3Di:
DDDPDDWPQDWDKDFDAQPQPFQPGGFIWIWGDTPAAIEIETPDHRQEGAKAKEWAPVFDDPVVLVVLLVLLLVLQVDPDPVSNVVSQCVNFADFTKIKIALSDALAEPVVLVSVLVVVCVVPVHDSVRYHYDRLKDWPDKDKDKDFAPSQSCVSSVPCVVCVVQCVVVRDPCCRHVRIDMGTGRGNSVVSCPLVVRMKMKMWIWIDNDPPDDIRIHIYTNPHYDHPVVPD

Mean predicted aligned error: 8.36 Å

Organism: Fluviispira sanaruensis (NCBI:txid2493639)

Secondary structure (DSSP, 8-state):
-PPPPP---EEEEEEE----TT-SSPEEEEEEE-SS-EEEEEEE--SEEEEEEEE-TTT--HHHHHHHHHHHHHHHH---HHHHHHHHHHHHEEEEEEEEE----SS-HHHHHHHHHHHHHHHT--GGGEEEE---EEEEEEEEEEE-TT-THHHH--TTHHHHHHHTTSSHHHHHHSEEEEEEEEHHHHHHHHTTSEEEEEEEEEESSTTSPPEEEEEEEEEEEEGGG--

pLDDT: mean 82.31, std 12.58, range [31.75, 94.31]

Solvent-accessible surface area (backbone atoms only — not comparable to full-atom values): 12764 Å² total; per-residue (Å²): 132,83,76,80,75,82,79,70,75,47,74,42,82,44,79,43,75,67,94,40,78,73,44,88,51,48,31,35,30,40,36,38,40,50,100,80,36,35,43,37,33,74,74,44,71,46,48,50,36,48,15,35,35,36,43,51,65,95,71,57,53,72,68,60,40,50,50,36,42,56,48,30,54,51,39,69,74,46,85,51,66,73,58,33,53,55,37,50,47,70,29,23,69,47,85,35,58,44,37,42,32,57,70,45,46,73,68,28,70,66,49,54,52,54,51,34,52,53,49,17,69,74,69,76,46,61,52,91,39,45,47,78,53,76,62,53,39,79,76,50,67,49,77,50,74,52,69,46,90,85,19,45,48,68,44,72,68,61,65,74,67,46,56,68,61,51,51,66,65,66,32,72,52,28,63,32,60,9,35,45,73,43,79,35,53,43,42,34,58,53,37,17,47,73,70,66,28,29,44,47,34,38,40,41,30,25,29,65,48,92,89,47,75,71,47,63,30,39,31,39,43,76,44,76,43,55,64,79,80,74,122

Nearest PDB structures (foldseek):
  2z5e-assembly1_B  TM=3.373E-01  e=2.052E+00  Homo sapiens
  7zn6-assembly1_A  TM=3.248E-01  e=2.610E+00  Thermothelomyces thermophilus ATCC 42464
  6g6y-assembly1_A  TM=2.675E-01  e=3.745E+00  Homo sapiens
  3frp-assembly1_A  TM=2.939E-01  e=9.237E+00  Naja kaouthia
  5vi4-assembly2_F  TM=3.716E-01  e=5.707E+00  Mus musculus